Protein AF-A0A8J6ZX18-F1 (afdb_monomer)

Organism: NCBI:txid1828758

Solvent-accessible surface area (backbone atoms only — not comparable to full-atom values): 15713 Å² total; per-residue (Å²): 119,104,65,43,75,52,73,51,39,44,52,51,46,44,45,55,56,58,46,55,53,25,48,78,71,73,48,76,75,65,70,63,39,74,38,62,54,96,73,48,47,43,27,31,27,51,95,77,58,48,68,41,88,87,44,64,18,59,63,52,56,54,48,50,47,70,76,35,74,80,50,37,40,38,11,33,22,57,33,72,22,35,65,42,83,43,75,56,97,89,38,85,42,65,43,74,34,83,84,58,72,65,36,43,54,57,50,51,43,48,71,39,45,55,74,40,85,18,28,55,53,27,43,59,44,34,26,34,30,33,30,70,58,56,49,54,45,50,52,52,44,41,74,69,29,55,26,56,88,51,58,30,52,50,42,41,46,50,37,55,78,73,65,53,38,64,55,54,42,62,53,28,32,17,41,39,83,42,56,43,70,82,37,59,40,92,58,86,84,67,44,48,35,46,57,53,53,50,33,52,54,46,9,41,51,50,28,46,32,74,73,64,35,56,88,68,38,43,53,30,54,55,90,67,81,71,58,54,60,74,78,39,39,68,64,50,51,50,53,61,54,60,69,49,84,86,46,74,69,52,53,55,49,50,53,52,36,51,53,50,19,52,54,52,48,55,55,40,46,62,55,17,72,78,57,47,43,50,60,60,71,94,76,36,56,61,56,132

Secondary structure (DSSP, 8-state):
-TT-TTTHHHHHHHIIIIIIHHHHTTPPPPSEEEE--TT--EEEEETTTEE-TT--HHHHHHHHHHH-TT--EEEEEEEEEEEEEEEETTEEEEEEESSSPPPHHHHHHHHHTTTSTTB-PPPSTTEEEEHHHHHHHHHHHHHHSTT-S-HHHHHHHHHHHTT----EEEEEEEEEE---TT-B-SSSSP-BHHHHHHHHHHHHHHHHHHHH-HHHHTTTB--S--THHHHSHHHHHHHHHHTS---HHHHHHHHHHHHHHHHHHHHHHHHHTTSPPP-SSTTPPP--

Foldseek 3Di:
DVPLDPPLVVLVCCCVPVPVVVVVVVDDDDQKDWFADPAKDKFFDDPLARTDPPDDRVVVVVVVCVVCVLAFKEAEQEDEFAWDWDADPNDTDTHGDPVADDQLQNVVLSLPALPDFQRWFRASHGMMGGPCLQSVLSVVCCVQFRQQPPSRLSSRLCCVVVPGHYTYDSRMYIYDYADHQPDWDPDPPIDRRNLVVLLSVLLSVLQVCVVPNPVSRRRHHDLDPPCCCVVVVVSSVVSQCSNDDDDPVSVVVSVVSNVSNVVSSVVSNVVSNVRHADRDDPPHDRDD

Mean predicted aligned error: 7.16 Å

Radius of gyration: 19.46 Å; Cα contacts (8 Å, |Δi|>4): 446; chains: 1; bounding box: 45×44×58 Å

pLDDT: mean 83.93, std 13.14, range [38.91, 98.06]

Sequence (288 aa):
GQHSAGKIRVLGDIYASLLLKSIEHGWIPPTILMTFDAESQFLVAHNYSDIDLESNGLKFMVSQLQNHPQIDILGTRNKFAVYQKAMVNGIEVLLPDFSEQLPPIQWFIDIVHGRFSGFQCKWGGGTFGKTDVIVSLLVVISRNYPGVRTEDTQLTILAKYAGFIGDIFLDVISTNRTPSITDMTIEQPQKKAWIEQIYRWLASVQGLKLLYGEHNMKMFVNDGFPWFTLTNPTKFLKLLIASRKSSISSKIYQLKLIINAFYNYQTIKTCSKKKPDILQGSEAKAFW

Structure (mmCIF, N/CA/C/O backbone):
data_AF-A0A8J6ZX18-F1
#
_entry.id   AF-A0A8J6ZX18-F1
#
loop_
_atom_site.group_PDB
_atom_site.id
_atom_site.type_symbol
_atom_site.label_atom_id
_atom_site.label_alt_id
_atom_site.label_comp_id
_atom_site.label_asym_id
_atom_site.label_entity_id
_atom_site.label_seq_id
_atom_site.pdbx_PDB_ins_code
_atom_site.Cartn_x
_atom_site.Cartn_y
_atom_site.Cartn_z
_atom_site.occupancy
_atom_site.B_iso_or_equiv
_atom_site.auth_seq_id
_atom_site.auth_comp_id
_atom_site.auth_asym_id
_atom_site.auth_atom_id
_atom_site.pdbx_PDB_model_num
ATOM 1 N N . GLY A 1 1 ? 17.381 -5.383 18.415 1.00 39.62 1 GLY A N 1
ATOM 2 C CA . GLY A 1 1 ? 18.092 -4.311 19.140 1.00 39.62 1 GLY A CA 1
ATOM 3 C C . GLY A 1 1 ? 17.177 -3.706 20.186 1.00 39.62 1 GLY A C 1
ATOM 4 O O . GLY A 1 1 ? 15.969 -3.753 20.013 1.00 39.62 1 GLY A O 1
ATOM 5 N N . GLN A 1 2 ? 17.725 -3.123 21.250 1.00 38.91 2 GLN A N 1
ATOM 6 C CA . GLN A 1 2 ? 16.995 -2.495 22.370 1.00 38.91 2 GLN A CA 1
ATOM 7 C C . GLN A 1 2 ? 16.120 -1.273 21.959 1.00 38.91 2 GLN A C 1
ATOM 9 O O . GLN A 1 2 ? 15.502 -0.641 22.810 1.00 38.91 2 GLN A O 1
ATOM 14 N N . HIS A 1 3 ? 16.008 -0.982 20.651 1.00 42.44 3 HIS A N 1
ATOM 15 C CA . HIS A 1 3 ? 15.435 0.237 20.060 1.00 42.44 3 HIS A CA 1
ATOM 16 C C . HIS A 1 3 ? 14.324 0.007 19.000 1.00 42.44 3 HIS A C 1
ATOM 18 O O . HIS A 1 3 ? 14.003 0.915 18.241 1.00 42.44 3 HIS A O 1
ATOM 24 N N . SER A 1 4 ? 13.689 -1.169 18.934 1.00 45.25 4 SER A N 1
ATOM 25 C CA . SER A 1 4 ? 12.659 -1.524 17.920 1.00 45.25 4 SER A CA 1
ATOM 26 C C . SER A 1 4 ? 11.255 -0.889 18.123 1.00 45.25 4 SER A C 1
ATOM 28 O O . SER A 1 4 ? 10.229 -1.518 17.866 1.00 45.25 4 SER A O 1
ATOM 30 N N . ALA A 1 5 ? 11.165 0.301 18.712 1.00 48.66 5 ALA A N 1
ATOM 31 C CA . ALA A 1 5 ? 10.320 0.485 19.893 1.00 48.66 5 ALA A CA 1
ATOM 32 C C . ALA A 1 5 ? 8.904 1.098 19.762 1.00 48.66 5 ALA A C 1
ATOM 34 O O . ALA A 1 5 ? 8.443 1.626 20.767 1.00 48.66 5 ALA A O 1
ATOM 35 N N . GLY A 1 6 ? 8.134 1.003 18.666 1.00 46.16 6 GLY A N 1
ATOM 36 C CA . GLY A 1 6 ? 6.742 1.499 18.829 1.00 46.16 6 GLY A CA 1
ATOM 37 C C . GLY A 1 6 ? 5.722 1.561 17.717 1.00 46.16 6 GLY A C 1
ATOM 38 O O . GLY A 1 6 ? 4.589 1.809 18.078 1.00 46.16 6 GLY A O 1
ATOM 39 N N . LYS A 1 7 ? 5.982 1.233 16.449 1.00 51.22 7 LYS A N 1
ATOM 40 C CA . LYS A 1 7 ? 4.865 0.712 15.628 1.00 51.22 7 LYS A CA 1
ATOM 41 C C . LYS A 1 7 ? 4.677 -0.774 15.935 1.00 51.22 7 LYS A C 1
ATOM 43 O O . LYS A 1 7 ? 3.617 -1.223 16.343 1.00 51.22 7 LYS A O 1
ATOM 48 N N . ILE A 1 8 ? 5.783 -1.516 15.896 1.00 50.03 8 ILE A N 1
ATOM 49 C CA . ILE A 1 8 ? 5.832 -2.953 16.185 1.00 50.03 8 ILE A CA 1
ATOM 50 C C . ILE A 1 8 ? 5.779 -3.267 17.685 1.00 50.03 8 ILE A C 1
ATOM 52 O O . ILE A 1 8 ? 5.112 -4.222 18.068 1.00 50.03 8 ILE A O 1
ATOM 56 N N . ARG A 1 9 ? 6.437 -2.475 18.548 1.00 49.25 9 ARG A N 1
ATOM 57 C CA . ARG A 1 9 ? 6.285 -2.638 20.003 1.00 49.25 9 ARG A CA 1
ATOM 58 C C . ARG A 1 9 ? 4.849 -2.338 20.430 1.00 49.25 9 ARG A C 1
ATOM 60 O O . ARG A 1 9 ? 4.320 -3.112 21.197 1.00 49.25 9 ARG A O 1
ATOM 67 N N . VAL A 1 10 ? 4.178 -1.342 19.841 1.00 53.75 10 VAL A N 1
ATOM 68 C CA . VAL A 1 10 ? 2.736 -1.130 20.058 1.00 53.75 10 VAL A CA 1
ATOM 69 C C . VAL A 1 10 ? 1.916 -2.313 19.554 1.00 53.75 10 VAL A C 1
ATOM 71 O O . VAL A 1 10 ? 1.043 -2.753 20.275 1.00 53.75 10 VAL A O 1
ATOM 74 N N . LEU A 1 11 ? 2.206 -2.906 18.393 1.00 54.12 11 LEU A N 1
ATOM 75 C CA . LEU A 1 11 ? 1.491 -4.111 17.937 1.00 54.12 11 LEU A CA 1
ATOM 76 C C . LEU A 1 11 ? 1.740 -5.336 18.837 1.00 54.12 11 LEU A C 1
ATOM 78 O O . LEU A 1 11 ? 0.816 -6.098 19.113 1.00 54.12 11 LEU A O 1
ATOM 82 N N . GLY A 1 12 ? 2.971 -5.517 19.319 1.00 52.53 12 GLY A N 1
ATOM 83 C CA . GLY A 1 12 ? 3.340 -6.565 20.271 1.00 52.53 12 GLY A CA 1
ATOM 84 C C . GLY A 1 12 ? 2.749 -6.338 21.663 1.00 52.53 12 GLY A C 1
ATOM 85 O O . GLY A 1 12 ? 2.280 -7.289 22.280 1.00 52.53 12 GLY A O 1
ATOM 86 N N . ASP A 1 13 ? 2.708 -5.090 22.124 1.00 51.09 13 ASP A N 1
ATOM 87 C CA . ASP A 1 13 ? 2.124 -4.678 23.397 1.00 51.09 13 ASP A CA 1
ATOM 88 C C . ASP A 1 13 ? 0.597 -4.720 23.317 1.00 51.09 13 ASP A C 1
ATOM 90 O O . ASP A 1 13 ? -0.028 -5.195 24.251 1.00 51.09 13 ASP A O 1
ATOM 94 N N . ILE A 1 14 ? -0.026 -4.337 22.199 1.00 56.34 14 ILE A N 1
ATOM 95 C CA . ILE A 1 14 ? -1.452 -4.562 21.921 1.00 56.34 14 ILE A CA 1
ATOM 96 C C . ILE A 1 14 ? -1.726 -6.065 21.954 1.00 56.34 14 ILE A C 1
ATOM 98 O O . ILE A 1 14 ? -2.637 -6.503 22.638 1.00 56.34 14 ILE A O 1
ATOM 102 N N . TYR A 1 15 ? -0.914 -6.903 21.316 1.00 57.44 15 TYR A N 1
ATOM 103 C CA . TYR A 1 15 ? -1.158 -8.344 21.356 1.00 57.44 15 TYR A CA 1
ATOM 104 C C . TYR A 1 15 ? -0.998 -8.948 22.763 1.00 57.44 15 TYR A C 1
ATOM 106 O O . TYR A 1 15 ? -1.858 -9.687 23.244 1.00 57.44 15 TYR A O 1
ATOM 114 N N . ALA A 1 16 ? 0.083 -8.608 23.462 1.00 53.75 16 ALA A N 1
ATOM 115 C CA . ALA A 1 16 ? 0.353 -9.134 24.795 1.00 53.75 16 ALA A CA 1
ATOM 116 C C . ALA A 1 16 ? -0.588 -8.554 25.867 1.00 53.75 16 ALA A C 1
ATOM 118 O O . ALA A 1 16 ? -0.956 -9.260 26.803 1.00 53.75 16 ALA A O 1
ATOM 119 N N . SER A 1 17 ? -0.987 -7.285 25.753 1.00 51.59 17 SER A N 1
ATOM 120 C CA . SER A 1 17 ? -1.810 -6.597 26.758 1.00 51.59 17 SER A CA 1
ATOM 121 C C . SER A 1 17 ? -3.305 -6.580 26.448 1.00 51.59 17 SER A C 1
ATOM 123 O O . SER A 1 17 ? -4.081 -6.657 27.392 1.00 51.59 17 SER A O 1
ATOM 125 N N . LEU A 1 18 ? -3.719 -6.512 25.178 1.00 54.72 18 LEU A N 1
ATOM 126 C CA . LEU A 1 18 ? -5.133 -6.533 24.781 1.00 54.72 18 LEU A CA 1
ATOM 127 C C . LEU A 1 18 ? -5.625 -7.914 24.364 1.00 54.72 18 LEU A C 1
ATOM 129 O O . LEU A 1 18 ? -6.819 -8.126 24.387 1.00 54.72 18 LEU A O 1
ATOM 133 N N . LEU A 1 19 ? -4.781 -8.860 23.952 1.00 58.31 19 LEU A N 1
ATOM 134 C CA . LEU A 1 19 ? -5.270 -10.192 23.570 1.00 58.31 19 LEU A CA 1
ATOM 135 C C . LEU A 1 19 ? -5.049 -11.199 24.697 1.00 58.31 19 LEU A C 1
ATOM 137 O O . LEU A 1 19 ? -6.013 -11.782 25.182 1.00 58.31 19 LEU A O 1
ATOM 141 N N . LEU A 1 20 ? -3.818 -11.347 25.191 1.00 57.81 20 LEU A N 1
ATOM 142 C CA . LEU A 1 20 ? -3.527 -12.349 26.228 1.00 57.81 20 LEU A CA 1
ATOM 143 C C . LEU A 1 20 ? -4.130 -11.989 27.594 1.00 57.81 20 LEU A C 1
ATOM 145 O O . LEU A 1 20 ? -4.898 -12.777 28.141 1.00 57.81 20 LEU A O 1
ATOM 149 N N . LYS A 1 21 ? -3.869 -10.781 28.117 1.00 56.09 21 LYS A N 1
ATOM 150 C CA . LYS A 1 21 ? -4.453 -10.359 29.408 1.00 56.09 21 LYS A CA 1
ATOM 151 C C . LYS A 1 21 ? -5.965 -10.206 29.347 1.00 56.09 21 LYS A C 1
ATOM 153 O O . LYS A 1 21 ? -6.641 -10.363 30.354 1.00 56.09 21 LYS A O 1
ATOM 158 N N . SER A 1 22 ? -6.515 -9.865 28.192 1.00 57.53 22 SER A N 1
ATOM 159 C CA . SER A 1 22 ? -7.946 -9.618 28.080 1.00 57.53 22 SER A CA 1
ATOM 160 C C . SER A 1 22 ? -8.723 -10.932 27.961 1.00 57.53 22 SER A C 1
ATOM 162 O O . SER A 1 22 ? -9.780 -11.032 28.574 1.00 57.53 22 SER A O 1
ATOM 164 N N . ILE A 1 23 ? -8.168 -11.978 27.330 1.00 61.28 23 ILE A N 1
ATOM 165 C CA . ILE A 1 23 ? -8.722 -13.346 27.389 1.00 61.28 23 ILE A CA 1
ATOM 166 C C . ILE A 1 23 ? -8.761 -13.866 28.836 1.00 61.28 23 ILE A C 1
ATOM 168 O O . ILE A 1 23 ? -9.772 -14.432 29.247 1.00 61.28 23 ILE A O 1
ATOM 172 N N . GLU A 1 24 ? -7.720 -13.607 29.638 1.00 64.31 24 GLU A N 1
ATOM 173 C CA . GLU A 1 24 ? -7.695 -13.955 31.073 1.00 64.31 24 GLU A CA 1
ATOM 174 C C . GLU A 1 24 ? -8.818 -13.275 31.884 1.00 64.31 24 GLU A C 1
ATOM 176 O O . GLU A 1 24 ? -9.209 -13.780 32.933 1.00 64.31 24 GLU A O 1
ATOM 181 N N . HIS A 1 25 ? -9.377 -12.168 31.381 1.00 70.00 25 HIS A N 1
ATOM 182 C CA . HIS A 1 25 ? -10.477 -11.418 31.999 1.00 70.00 25 HIS A CA 1
ATOM 183 C C . HIS A 1 25 ? -11.801 -11.522 31.210 1.00 70.00 25 HIS A C 1
ATOM 185 O O . HIS A 1 25 ? -12.711 -10.721 31.426 1.00 70.00 25 HIS A O 1
ATOM 191 N N . GLY A 1 26 ? -11.933 -12.492 30.294 1.00 63.97 26 GLY A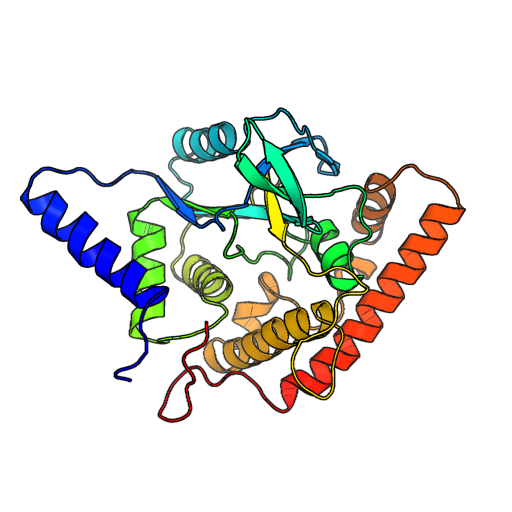 N 1
ATOM 192 C CA . GLY A 1 26 ? -13.175 -12.753 29.550 1.00 63.97 26 GLY A CA 1
ATOM 193 C C . GLY A 1 26 ? -13.467 -11.802 28.381 1.00 63.97 26 GLY A C 1
ATOM 194 O O . GLY A 1 26 ? -14.573 -11.811 27.843 1.00 63.97 26 GLY A O 1
ATOM 195 N N . TRP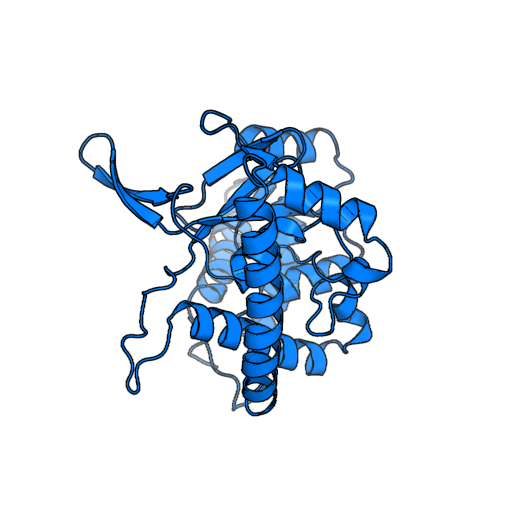 A 1 27 ? -12.502 -10.983 27.964 1.00 67.19 27 TRP A N 1
ATOM 196 C CA . TRP A 1 27 ? -12.615 -10.159 26.763 1.00 67.19 27 TRP A CA 1
ATOM 197 C C . TRP A 1 27 ? -12.463 -11.012 25.505 1.00 67.19 27 TRP A C 1
ATOM 199 O O . TRP A 1 27 ? -11.520 -11.793 25.361 1.00 67.19 27 TRP A O 1
ATOM 209 N N . ILE A 1 28 ? -13.382 -10.812 24.569 1.00 70.12 28 ILE A N 1
ATOM 210 C CA . ILE A 1 28 ? -13.382 -11.479 23.272 1.00 70.12 28 ILE A CA 1
ATOM 211 C C . ILE A 1 28 ? -12.756 -10.506 22.266 1.00 70.12 28 ILE A C 1
ATOM 213 O O . ILE A 1 28 ? -13.299 -9.411 22.088 1.00 70.12 28 ILE A O 1
ATOM 217 N N . PRO A 1 29 ? -11.635 -10.862 21.609 1.00 73.06 29 PRO A N 1
ATOM 218 C CA . PRO A 1 29 ? -11.047 -10.000 20.595 1.00 73.06 29 PRO A CA 1
ATOM 219 C C . PRO A 1 29 ? -12.038 -9.754 19.454 1.00 73.06 29 PRO A C 1
ATOM 221 O O . PRO A 1 29 ? -12.835 -10.641 19.129 1.00 73.06 29 PRO A O 1
ATOM 224 N N . PRO A 1 30 ? -11.995 -8.572 18.811 1.00 83.12 30 PRO A N 1
ATOM 225 C CA . PRO A 1 30 ? -12.839 -8.319 17.654 1.00 83.12 30 PRO A CA 1
ATOM 226 C C . PRO A 1 30 ? -12.556 -9.377 16.585 1.00 83.12 30 PRO A C 1
ATOM 228 O O . PRO A 1 30 ? -11.409 -9.763 16.380 1.00 83.12 30 PRO A O 1
ATOM 231 N N . THR A 1 31 ? -13.585 -9.848 15.882 1.00 87.81 31 THR A N 1
ATOM 232 C CA . THR A 1 31 ? -13.420 -10.854 14.817 1.00 87.81 31 THR A CA 1
ATOM 233 C C . THR A 1 31 ? -12.653 -10.302 13.612 1.00 87.81 31 THR A C 1
ATOM 235 O O . THR A 1 31 ? -11.985 -11.053 12.904 1.00 87.81 31 THR A O 1
ATOM 238 N N . ILE A 1 32 ? -12.739 -8.988 13.389 1.00 90.81 32 ILE A N 1
ATOM 239 C CA . ILE A 1 32 ? -12.128 -8.288 12.260 1.00 90.81 32 ILE A CA 1
ATOM 240 C C . ILE A 1 32 ? -11.159 -7.231 12.791 1.00 90.81 32 ILE A C 1
ATOM 242 O O . ILE A 1 32 ? -11.525 -6.429 13.652 1.00 90.81 32 ILE A O 1
ATOM 246 N N . LEU A 1 33 ? -9.956 -7.200 12.224 1.00 90.12 33 LEU A N 1
ATOM 247 C CA . LEU A 1 33 ? -8.945 -6.174 12.458 1.00 90.12 33 LEU A CA 1
ATOM 248 C C . LEU A 1 33 ? -8.699 -5.390 11.167 1.00 90.12 33 LEU A C 1
ATOM 250 O O . LEU A 1 33 ? -8.756 -5.948 10.072 1.00 90.12 33 LEU A O 1
ATOM 254 N N . MET A 1 34 ? -8.405 -4.097 11.303 1.00 90.50 34 MET A N 1
ATOM 255 C CA . MET A 1 34 ? -8.080 -3.199 10.197 1.00 90.50 34 MET A CA 1
ATOM 256 C C . MET A 1 34 ? -6.855 -2.353 10.541 1.00 90.50 34 MET A C 1
ATOM 258 O O . MET A 1 34 ? -6.720 -1.892 11.673 1.00 90.50 34 MET A O 1
ATOM 262 N N . THR A 1 35 ? -5.988 -2.124 9.558 1.00 87.94 35 THR A N 1
ATOM 263 C CA . THR A 1 35 ? -4.854 -1.200 9.642 1.00 87.94 35 THR A CA 1
ATOM 264 C C . THR A 1 35 ? -5.146 0.043 8.811 1.00 87.94 35 THR A C 1
ATOM 266 O O . THR A 1 35 ? -5.563 -0.057 7.655 1.00 87.94 35 THR A O 1
ATOM 269 N N . PHE A 1 36 ? -4.964 1.221 9.402 1.00 87.25 36 PHE A N 1
ATOM 270 C CA . PHE A 1 36 ? -5.205 2.497 8.737 1.00 87.25 36 PHE A CA 1
ATOM 271 C C . PHE A 1 36 ? -4.453 3.636 9.418 1.00 87.25 36 PHE A C 1
ATOM 273 O O . PHE A 1 36 ? -4.169 3.565 10.615 1.00 87.25 36 PHE A O 1
ATOM 280 N N . ASP A 1 37 ? -4.142 4.676 8.648 1.00 83.31 37 ASP A N 1
ATOM 281 C CA . ASP A 1 37 ? -3.645 5.942 9.188 1.00 83.31 37 ASP A CA 1
ATOM 282 C C . ASP A 1 37 ? -4.825 6.754 9.732 1.00 83.31 37 ASP A C 1
ATOM 284 O O . ASP A 1 37 ? -5.939 6.630 9.219 1.00 83.31 37 ASP A O 1
ATOM 288 N N . ALA A 1 38 ? -4.607 7.589 10.749 1.00 81.00 38 ALA A N 1
ATOM 289 C CA . ALA A 1 38 ? -5.678 8.282 11.477 1.00 81.00 38 ALA A CA 1
ATOM 290 C C . ALA A 1 38 ? -6.590 9.136 10.573 1.00 81.00 38 ALA A C 1
ATOM 292 O O . ALA A 1 38 ? -7.773 9.309 10.856 1.00 81.00 38 ALA A O 1
ATOM 293 N N . GLU A 1 39 ? -6.040 9.644 9.476 1.00 85.94 39 GLU A N 1
ATOM 294 C CA . GLU A 1 39 ? -6.696 10.475 8.472 1.00 85.94 39 GLU A CA 1
ATOM 295 C C . GLU A 1 39 ? -7.265 9.684 7.274 1.00 85.94 39 GLU A C 1
ATOM 297 O O . GLU A 1 39 ? -7.674 10.276 6.267 1.00 85.94 39 GLU A O 1
ATOM 302 N N . SER A 1 40 ? -7.259 8.350 7.334 1.00 89.44 40 SER A N 1
ATOM 303 C CA . SER A 1 40 ? -7.783 7.499 6.261 1.00 89.44 40 SER A CA 1
ATOM 304 C C . SER A 1 40 ? -9.305 7.592 6.198 1.00 89.44 40 SER A C 1
ATOM 306 O O . SER A 1 40 ? -10.004 7.368 7.186 1.00 89.44 40 SER A O 1
ATOM 308 N N . GLN A 1 41 ? -9.828 7.859 5.008 1.00 92.81 41 GLN A N 1
ATOM 309 C CA . GLN A 1 41 ? -11.240 7.732 4.681 1.00 92.81 41 GLN A CA 1
ATOM 310 C C . GLN A 1 41 ? -11.464 6.465 3.863 1.00 92.81 41 GLN A C 1
ATOM 312 O O . GLN A 1 41 ? -10.643 6.101 3.017 1.00 92.81 41 GLN A O 1
ATOM 317 N N . PHE A 1 42 ? -12.609 5.826 4.092 1.00 95.00 42 PHE A N 1
ATOM 318 C CA . PHE A 1 42 ? -13.026 4.624 3.381 1.00 95.00 42 PHE A CA 1
ATOM 319 C C . PHE A 1 42 ? -14.284 4.909 2.587 1.00 95.00 42 PHE A C 1
ATOM 321 O O . PHE A 1 42 ? -15.362 5.053 3.164 1.00 95.00 42 PHE A O 1
ATOM 328 N N . LEU A 1 43 ? -14.140 4.971 1.268 1.00 94.94 43 LEU A N 1
ATOM 329 C CA . LEU A 1 43 ? -15.199 5.416 0.368 1.00 94.94 43 LEU A CA 1
ATOM 330 C C . LEU A 1 43 ? -15.478 4.343 -0.680 1.00 94.94 43 LEU A C 1
ATOM 332 O O . LEU A 1 43 ? -14.564 3.682 -1.173 1.00 94.94 43 LEU A O 1
ATOM 336 N N . VAL A 1 44 ? -16.744 4.168 -1.025 1.00 94.38 44 VAL A N 1
ATOM 337 C CA . VAL A 1 44 ? -17.194 3.290 -2.100 1.00 94.38 44 VAL A CA 1
ATOM 338 C C . VAL A 1 44 ? -16.843 3.926 -3.443 1.00 94.38 44 VAL A C 1
ATOM 340 O O . VAL A 1 44 ? -17.042 5.122 -3.667 1.00 94.38 44 VAL A O 1
ATOM 343 N N . ALA A 1 45 ? -16.296 3.114 -4.344 1.00 88.62 45 ALA A N 1
ATOM 344 C CA . ALA A 1 45 ? -15.971 3.508 -5.704 1.00 88.62 45 ALA A CA 1
ATOM 345 C C . ALA A 1 45 ? -16.855 2.753 -6.702 1.00 88.62 45 ALA A C 1
ATOM 347 O O . ALA A 1 45 ? -16.722 1.542 -6.879 1.00 88.62 45 ALA A O 1
ATOM 348 N N . HIS A 1 46 ? -17.705 3.477 -7.422 1.00 80.56 46 HIS A N 1
ATOM 349 C CA . HIS A 1 46 ? -18.492 2.930 -8.519 1.00 80.56 46 HIS A CA 1
ATOM 350 C C . HIS A 1 46 ? -17.653 2.870 -9.798 1.00 80.56 46 HIS A C 1
ATOM 352 O O . HIS A 1 46 ? -16.876 3.779 -10.104 1.00 80.56 46 HIS A O 1
ATOM 358 N N . ASN A 1 47 ? -17.777 1.769 -10.547 1.00 72.75 47 ASN A N 1
ATOM 359 C CA . ASN A 1 47 ? -17.073 1.548 -11.818 1.00 72.75 47 ASN A CA 1
ATOM 360 C C . ASN A 1 47 ? -15.550 1.772 -11.751 1.00 72.75 47 ASN A C 1
ATOM 362 O O . ASN A 1 47 ? -14.902 2.053 -12.759 1.00 72.75 47 ASN A O 1
ATOM 366 N N . TYR A 1 48 ? -14.964 1.634 -10.559 1.00 69.69 48 TYR A N 1
ATOM 367 C CA . TYR A 1 48 ? -13.544 1.842 -10.278 1.00 69.69 48 TYR A CA 1
ATOM 368 C C . TYR A 1 48 ? -13.011 3.275 -10.470 1.00 69.69 48 TYR A C 1
ATOM 370 O O . TYR A 1 48 ? -11.793 3.458 -10.343 1.00 69.69 48 TYR A O 1
ATOM 378 N N . SER A 1 49 ? -13.860 4.269 -10.746 1.00 70.25 49 SER A N 1
ATOM 379 C CA . SER A 1 49 ? -13.459 5.666 -10.990 1.00 70.25 49 SER A CA 1
ATOM 380 C C . SER A 1 49 ? -14.222 6.680 -10.145 1.00 70.25 49 SER A C 1
ATOM 382 O O . SER A 1 49 ? -13.602 7.629 -9.663 1.00 70.25 49 SER A O 1
ATOM 384 N N . ASP A 1 50 ? -15.517 6.463 -9.927 1.00 80.94 50 ASP A N 1
ATOM 385 C CA . ASP A 1 50 ? -16.405 7.460 -9.335 1.00 80.94 50 ASP A CA 1
ATOM 386 C C . ASP A 1 50 ? -16.498 7.213 -7.832 1.00 80.94 50 ASP A C 1
ATOM 388 O O . ASP A 1 50 ? -16.990 6.176 -7.394 1.00 80.94 50 ASP A O 1
ATOM 392 N N . ILE A 1 51 ? -15.954 8.138 -7.043 1.00 87.06 51 ILE A N 1
ATOM 393 C CA . ILE A 1 51 ? -15.890 8.023 -5.584 1.00 87.06 51 ILE A CA 1
ATOM 394 C C . ILE A 1 51 ? -17.129 8.697 -4.999 1.00 87.06 51 ILE A C 1
ATOM 396 O O . ILE A 1 51 ? -17.329 9.894 -5.211 1.00 87.06 51 ILE A O 1
ATOM 400 N N . ASP A 1 52 ? -17.925 7.944 -4.247 1.00 90.56 52 ASP A N 1
ATOM 401 C CA . ASP A 1 52 ? -19.021 8.504 -3.460 1.00 90.56 52 ASP A CA 1
ATOM 402 C C . ASP A 1 52 ? -18.467 9.040 -2.132 1.00 90.56 52 ASP A C 1
ATOM 404 O O . ASP A 1 52 ? -18.091 8.272 -1.243 1.00 90.56 52 ASP A O 1
ATOM 408 N N . LEU A 1 53 ? -18.380 10.367 -2.015 1.00 89.44 53 LEU A N 1
ATOM 409 C CA . LEU A 1 53 ? -17.810 11.050 -0.849 1.00 89.44 53 LEU A CA 1
ATOM 410 C C . LEU A 1 53 ? -18.670 10.910 0.416 1.00 89.44 53 LEU A C 1
ATOM 412 O O . LEU A 1 53 ? -18.139 11.056 1.512 1.00 89.44 53 LEU A O 1
ATOM 416 N N . GLU A 1 54 ? -19.954 10.580 0.271 1.00 89.69 54 GLU A N 1
ATOM 417 C CA . GLU A 1 54 ? -20.892 10.405 1.390 1.00 89.69 54 GLU A CA 1
ATOM 418 C C . GLU A 1 54 ? -21.068 8.926 1.773 1.00 89.69 54 GLU A C 1
ATOM 420 O O . GLU A 1 54 ? -21.824 8.574 2.684 1.00 89.69 54 GLU A O 1
ATOM 425 N N . SER A 1 55 ? -20.377 8.027 1.071 1.00 93.50 55 SER A N 1
ATOM 426 C CA . SER A 1 55 ? -20.501 6.592 1.293 1.00 93.50 55 SER A CA 1
ATOM 427 C C . SER A 1 55 ? -19.803 6.115 2.566 1.00 93.50 55 SER A C 1
ATOM 429 O O . SER A 1 55 ? -18.801 6.658 3.028 1.00 93.50 55 SER A O 1
ATOM 431 N N . ASN A 1 56 ? -20.303 5.002 3.107 1.00 92.44 56 ASN A N 1
ATOM 432 C CA . ASN A 1 56 ? -19.693 4.314 4.239 1.00 92.44 56 ASN A CA 1
ATOM 433 C C . ASN A 1 56 ? -18.940 3.060 3.767 1.00 92.44 56 ASN A C 1
ATOM 435 O O . ASN A 1 56 ? -19.455 1.938 3.841 1.00 92.44 56 ASN A O 1
ATOM 439 N N . GLY A 1 57 ? -17.710 3.249 3.283 1.00 94.50 57 GLY A N 1
ATOM 440 C CA . GLY A 1 57 ? -16.857 2.149 2.827 1.00 94.50 57 GLY A CA 1
ATOM 441 C C . GLY A 1 57 ? -16.509 1.156 3.939 1.00 94.50 57 GLY A C 1
ATOM 442 O O . GLY A 1 57 ? -16.458 -0.045 3.683 1.00 94.50 57 GLY A O 1
ATOM 443 N N . LEU A 1 58 ? -16.369 1.621 5.188 1.00 92.69 58 LEU A N 1
ATOM 444 C CA . LEU A 1 58 ? -16.104 0.764 6.353 1.00 92.69 58 LEU A CA 1
ATOM 445 C C . LEU A 1 58 ? -17.190 -0.298 6.547 1.00 92.69 5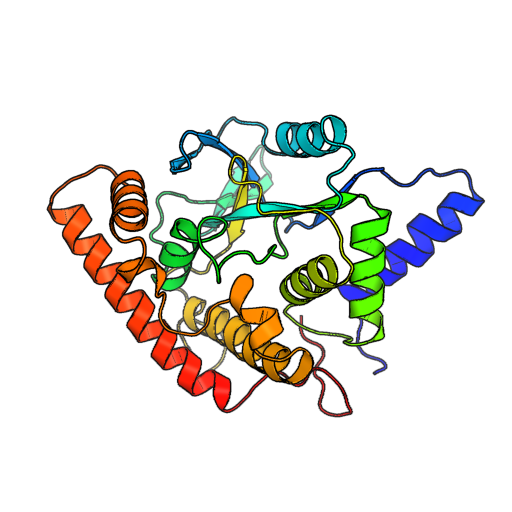8 LEU A C 1
ATOM 447 O O . LEU A 1 58 ? -16.885 -1.482 6.703 1.00 92.69 58 LEU A O 1
ATOM 451 N N . LYS A 1 59 ? -18.465 0.106 6.497 1.00 93.94 59 LYS A N 1
ATOM 452 C CA . LYS A 1 59 ? -19.595 -0.826 6.603 1.00 93.94 59 LYS A CA 1
ATOM 453 C C . LYS A 1 59 ? -19.534 -1.880 5.501 1.00 93.94 59 LYS A C 1
ATOM 455 O O . LYS A 1 59 ? -19.781 -3.057 5.765 1.00 93.94 59 LYS A O 1
ATOM 460 N N . PHE A 1 60 ? -19.178 -1.471 4.284 1.00 94.00 60 PHE A N 1
ATOM 461 C CA . PHE A 1 60 ? -19.088 -2.397 3.167 1.00 94.00 60 PHE A CA 1
ATOM 462 C C . PHE A 1 60 ? -17.936 -3.392 3.350 1.00 94.00 60 PHE A C 1
ATOM 464 O O . PHE A 1 60 ? -18.158 -4.593 3.218 1.00 94.00 60 PHE A O 1
ATOM 471 N N . MET A 1 61 ? -16.757 -2.933 3.777 1.00 94.31 61 MET A N 1
ATOM 472 C CA . MET A 1 61 ? -15.619 -3.798 4.119 1.00 94.31 61 MET A CA 1
ATOM 473 C C . MET A 1 61 ? -15.986 -4.852 5.173 1.00 94.31 61 MET A C 1
ATOM 475 O O . MET A 1 61 ? -15.718 -6.036 4.977 1.00 94.31 61 MET A O 1
ATOM 479 N N . VAL A 1 62 ? -16.643 -4.449 6.266 1.00 92.94 62 VAL A N 1
ATOM 480 C CA . VAL A 1 62 ? -17.082 -5.383 7.319 1.00 92.94 62 VAL A CA 1
ATOM 481 C C . VAL A 1 62 ? -18.060 -6.416 6.759 1.00 92.94 62 VAL A C 1
ATOM 483 O O . VAL A 1 62 ? -17.893 -7.612 6.998 1.00 92.94 62 VAL A O 1
ATOM 486 N N . SER A 1 63 ? -19.036 -5.974 5.960 1.00 94.06 63 SER A N 1
ATOM 487 C CA . SER A 1 63 ? -20.021 -6.877 5.358 1.00 94.06 63 SER A CA 1
ATOM 488 C C . SER A 1 63 ? -19.390 -7.903 4.412 1.00 94.06 63 SER A C 1
ATOM 490 O O . SER A 1 63 ? -19.849 -9.041 4.369 1.00 94.06 63 SER A O 1
ATOM 492 N N . GLN A 1 64 ? -18.311 -7.546 3.704 1.00 95.12 64 GLN A N 1
ATOM 493 C CA . GLN A 1 64 ? -17.608 -8.484 2.828 1.00 95.12 64 GLN A CA 1
ATOM 494 C C . GLN A 1 64 ? -17.031 -9.663 3.607 1.00 95.12 64 GLN A C 1
ATOM 496 O O . GLN A 1 64 ? -17.235 -10.806 3.214 1.00 95.12 64 GLN A O 1
ATOM 501 N N . LEU A 1 65 ? -16.357 -9.409 4.732 1.00 94.12 65 LEU A N 1
ATOM 502 C CA . LEU A 1 65 ? -15.789 -10.489 5.547 1.00 94.12 65 LEU A CA 1
ATOM 503 C C . LEU A 1 65 ? -16.870 -11.329 6.237 1.00 94.12 65 LEU A C 1
ATOM 505 O O . LEU A 1 65 ? -16.712 -12.539 6.367 1.00 94.12 65 LEU A O 1
ATOM 509 N N . GLN A 1 66 ? -17.978 -10.709 6.653 1.00 93.44 66 GLN A N 1
ATOM 510 C CA . GLN A 1 66 ? -19.098 -11.422 7.278 1.00 93.44 66 GLN A CA 1
ATOM 511 C C . GLN A 1 66 ? -19.830 -12.341 6.291 1.00 93.44 66 GLN A C 1
ATOM 513 O O . GLN A 1 66 ? -20.175 -13.467 6.640 1.00 93.44 66 GLN A O 1
ATOM 518 N N . ASN A 1 67 ? -20.042 -11.878 5.058 1.00 96.38 67 ASN A N 1
ATOM 519 C CA . ASN A 1 67 ? -20.760 -12.633 4.029 1.00 96.38 67 ASN A CA 1
ATOM 520 C C . ASN A 1 67 ? -19.878 -13.672 3.318 1.00 96.38 67 ASN A C 1
ATOM 522 O O . ASN A 1 67 ? -20.395 -14.578 2.662 1.00 96.38 67 ASN A O 1
ATOM 526 N N . HIS A 1 68 ? -18.554 -13.558 3.443 1.00 96.69 68 HIS A N 1
ATOM 527 C CA . HIS A 1 68 ? -17.583 -14.443 2.807 1.00 96.69 68 HIS A CA 1
ATOM 528 C C . HIS A 1 68 ? -16.576 -14.985 3.836 1.00 96.69 68 HIS A C 1
ATOM 530 O O . HIS A 1 68 ? -15.409 -14.587 3.826 1.00 96.69 68 HIS A O 1
ATOM 536 N N . PRO A 1 69 ? -16.993 -15.925 4.712 1.00 94.62 69 PRO A N 1
ATOM 537 C CA . PRO A 1 69 ? -16.167 -16.430 5.817 1.00 94.62 69 PRO A CA 1
ATOM 538 C C . PRO A 1 69 ? -14.888 -17.159 5.366 1.00 94.62 69 PRO A C 1
ATOM 540 O O . PRO A 1 69 ? -13.958 -17.344 6.157 1.00 94.62 69 PRO A O 1
ATOM 543 N N . GLN A 1 70 ? -14.821 -17.569 4.098 1.00 97.12 70 GLN A N 1
ATOM 544 C CA . GLN A 1 70 ? -13.628 -18.138 3.476 1.00 97.12 70 GLN A CA 1
ATOM 545 C C . GLN A 1 70 ? -12.516 -17.111 3.230 1.00 97.12 70 GLN A C 1
ATOM 547 O O . GLN A 1 70 ? -11.389 -17.510 2.974 1.00 97.12 70 GLN A O 1
ATOM 552 N N . ILE A 1 71 ? -12.815 -15.809 3.254 1.00 97.94 71 ILE A N 1
ATOM 553 C CA . ILE A 1 71 ? -11.811 -14.758 3.083 1.00 97.94 71 ILE A CA 1
ATOM 554 C C . ILE A 1 71 ? -11.102 -14.530 4.416 1.00 97.94 71 ILE A C 1
ATOM 556 O O . ILE A 1 71 ? -11.735 -14.289 5.442 1.00 97.94 71 ILE A O 1
ATOM 560 N N . ASP A 1 72 ? -9.777 -14.565 4.391 1.00 98.06 72 ASP A N 1
ATOM 561 C CA . ASP A 1 72 ? -8.938 -14.359 5.567 1.00 98.06 72 ASP A CA 1
ATOM 562 C C . ASP A 1 72 ? -8.472 -12.909 5.678 1.00 98.06 72 ASP A C 1
ATOM 564 O O . ASP A 1 72 ? -8.476 -12.332 6.767 1.00 98.06 72 ASP A O 1
ATOM 568 N N . ILE A 1 73 ? -8.068 -12.309 4.553 1.00 97.81 73 ILE A N 1
ATOM 569 C CA . ILE A 1 73 ? -7.458 -10.979 4.538 1.00 97.81 73 ILE A CA 1
ATOM 570 C C . ILE A 1 73 ? -7.646 -10.246 3.208 1.00 97.81 73 ILE A C 1
ATOM 572 O O . ILE A 1 73 ? -7.364 -10.762 2.134 1.00 97.81 73 ILE A O 1
ATOM 576 N N . LEU A 1 74 ? -8.037 -8.983 3.264 1.00 97.62 74 LEU A N 1
ATOM 577 C CA . LEU A 1 74 ? -8.234 -8.097 2.125 1.00 97.62 74 LEU A CA 1
ATOM 578 C C . LEU A 1 74 ? -7.374 -6.839 2.268 1.00 97.62 74 LEU A C 1
ATOM 580 O O . LEU A 1 74 ? -6.981 -6.447 3.365 1.00 97.62 74 LEU A O 1
ATOM 584 N N . GLY A 1 75 ? -7.066 -6.203 1.143 1.00 96.81 75 GLY A N 1
ATOM 585 C CA . GLY A 1 75 ? -6.579 -4.822 1.113 1.00 96.81 75 GLY A CA 1
ATOM 586 C C . GLY A 1 75 ? -7.539 -3.975 0.298 1.00 96.81 75 GLY A C 1
ATOM 587 O O . GLY A 1 75 ? -8.013 -4.438 -0.729 1.00 96.81 75 GLY A O 1
ATOM 588 N N . THR A 1 76 ? -7.866 -2.760 0.709 1.00 95.88 76 THR A N 1
ATOM 589 C CA . THR A 1 76 ? -8.653 -1.860 -0.144 1.00 95.88 76 THR A CA 1
ATOM 590 C C . THR A 1 76 ? -7.798 -1.303 -1.269 1.00 95.88 76 THR A C 1
ATOM 592 O O . THR A 1 76 ? -6.560 -1.322 -1.245 1.00 95.88 76 THR A O 1
ATOM 595 N N . ARG A 1 77 ? -8.457 -0.757 -2.287 1.00 93.56 77 ARG A N 1
ATOM 596 C CA . ARG A 1 77 ? -7.748 0.006 -3.302 1.00 93.56 77 ARG A CA 1
ATOM 597 C C . ARG A 1 77 ? -7.227 1.312 -2.699 1.00 93.56 77 ARG A C 1
ATOM 599 O O . ARG A 1 77 ? -7.985 2.210 -2.365 1.00 93.56 77 ARG A O 1
ATOM 606 N N . ASN A 1 78 ? -5.914 1.465 -2.641 1.00 92.00 78 ASN A N 1
ATOM 607 C CA . ASN A 1 78 ? -5.307 2.739 -2.277 1.00 92.00 78 ASN A CA 1
ATOM 608 C C . ASN A 1 78 ? -5.718 3.873 -3.239 1.00 92.00 78 ASN A C 1
ATOM 610 O O . ASN A 1 78 ? -5.732 3.681 -4.463 1.00 92.00 78 ASN A O 1
ATOM 614 N N . LYS A 1 79 ? -6.026 5.045 -2.680 1.00 93.44 79 LYS A N 1
ATOM 615 C CA . LYS A 1 79 ? -6.281 6.290 -3.406 1.00 93.44 79 LYS A CA 1
ATOM 616 C C . LYS A 1 79 ? -5.440 7.405 -2.797 1.00 93.44 79 LYS A C 1
ATOM 618 O O . LYS A 1 79 ? -5.707 7.843 -1.680 1.00 93.44 79 LYS A O 1
ATOM 623 N N . PHE A 1 80 ? -4.443 7.887 -3.526 1.00 94.06 80 PHE A N 1
ATOM 624 C CA . PHE A 1 80 ? -3.639 9.004 -3.055 1.00 94.06 80 PHE A CA 1
ATOM 625 C C . PHE A 1 80 ? -4.415 10.323 -3.113 1.00 94.06 80 PHE A C 1
ATOM 627 O O . PHE A 1 80 ? -5.159 10.588 -4.062 1.00 94.06 80 PHE A O 1
ATOM 634 N N . ALA A 1 81 ? -4.204 11.157 -2.099 1.00 94.50 81 ALA A N 1
ATOM 635 C CA . ALA A 1 81 ? -4.677 12.534 -2.037 1.00 94.50 81 ALA A CA 1
ATOM 636 C C . ALA A 1 81 ? -3.620 13.415 -1.361 1.00 94.50 81 ALA A C 1
ATOM 638 O O . ALA A 1 81 ? -2.915 12.971 -0.447 1.00 94.50 81 ALA A O 1
ATOM 639 N N . VAL A 1 82 ? -3.507 14.664 -1.807 1.00 95.12 82 VAL A N 1
ATOM 640 C CA . VAL A 1 82 ? -2.854 15.699 -0.998 1.00 95.12 82 VAL A CA 1
ATOM 641 C C . VAL A 1 82 ? -3.848 16.077 0.092 1.00 95.12 82 VAL A C 1
ATOM 643 O O . VAL A 1 82 ? -5.041 16.147 -0.171 1.00 95.12 82 VAL A O 1
ATOM 646 N N . TYR A 1 83 ? -3.385 16.252 1.324 1.00 93.81 83 TYR A N 1
ATOM 647 C CA . TYR A 1 83 ? -4.269 16.592 2.437 1.00 93.81 83 TYR A CA 1
ATOM 648 C C . TYR A 1 83 ? -4.164 18.075 2.753 1.00 93.81 83 TYR A C 1
ATOM 650 O O . TYR A 1 83 ? -3.061 18.617 2.844 1.00 93.81 83 TYR A O 1
ATOM 658 N N . GLN A 1 84 ? -5.314 18.694 2.981 1.00 93.12 84 GLN A N 1
ATOM 659 C CA . GLN A 1 84 ? -5.434 20.080 3.402 1.00 93.12 84 GLN A CA 1
ATOM 660 C C . GLN A 1 84 ? -5.990 20.162 4.820 1.00 93.12 84 GLN A C 1
ATOM 662 O O . GLN A 1 84 ? -6.718 19.278 5.279 1.00 93.12 84 GLN A O 1
ATOM 667 N N . LYS A 1 85 ? -5.638 21.237 5.522 1.00 93.69 85 LYS A N 1
ATOM 668 C CA . LYS A 1 85 ? -6.241 21.554 6.815 1.00 93.69 85 LYS A CA 1
ATOM 669 C C . LYS A 1 85 ? -7.665 22.049 6.598 1.00 93.69 85 LYS A C 1
ATOM 671 O O . LYS A 1 85 ? -7.900 22.899 5.744 1.00 93.69 85 LYS A O 1
ATOM 676 N N . ALA A 1 86 ? -8.590 21.546 7.398 1.00 91.06 86 ALA A N 1
ATOM 677 C CA . ALA A 1 86 ? -9.981 21.960 7.409 1.00 91.06 86 ALA A CA 1
ATOM 678 C C . ALA A 1 86 ? -10.484 22.062 8.851 1.00 91.06 86 ALA A C 1
ATOM 680 O O . ALA A 1 86 ? -9.953 21.418 9.752 1.00 91.06 86 ALA A O 1
ATOM 681 N N . MET A 1 87 ? -11.528 22.861 9.062 1.00 93.00 87 MET A N 1
ATOM 682 C CA . MET A 1 87 ? -12.219 22.952 10.346 1.00 93.00 87 MET A CA 1
ATOM 683 C C . MET A 1 87 ? -13.523 22.164 10.270 1.00 93.00 87 MET A C 1
ATOM 685 O O . MET A 1 87 ? -14.389 22.487 9.458 1.00 93.00 87 MET A O 1
ATOM 689 N N . VAL A 1 88 ? -13.685 21.161 11.130 1.00 86.06 88 VAL A N 1
ATOM 690 C CA . VAL A 1 88 ? -14.919 20.373 11.255 1.00 86.06 88 VAL A CA 1
ATOM 691 C C . VAL A 1 88 ? -15.411 20.496 12.689 1.00 86.06 88 VAL A C 1
ATOM 693 O O . VAL A 1 88 ? -14.710 20.119 13.622 1.00 86.06 88 VAL A O 1
ATOM 696 N N . ASN A 1 89 ? -16.604 21.066 12.878 1.00 90.31 89 ASN A N 1
ATOM 697 C CA . ASN A 1 89 ? -17.204 21.298 14.201 1.00 90.31 89 ASN A CA 1
ATOM 698 C C . ASN A 1 89 ? -16.269 22.027 15.191 1.00 90.31 89 ASN A C 1
ATOM 700 O O . ASN A 1 89 ? -16.244 21.718 16.378 1.00 90.31 89 ASN A O 1
ATOM 704 N N . GLY A 1 90 ? -15.472 22.983 14.699 1.00 91.12 90 GLY A N 1
ATOM 705 C CA . GLY A 1 90 ? -14.514 23.736 15.518 1.00 91.12 90 GLY A CA 1
ATOM 706 C C . GLY A 1 90 ? -13.190 23.016 15.804 1.00 91.12 90 GLY A C 1
ATOM 707 O O . GLY A 1 90 ? -12.357 23.570 16.515 1.00 91.12 90 GLY A O 1
ATOM 708 N N . ILE A 1 91 ? -12.961 21.830 15.230 1.00 91.00 91 ILE A N 1
ATOM 709 C CA . ILE A 1 91 ? -11.719 21.058 15.367 1.00 91.00 91 ILE A CA 1
ATOM 710 C C . ILE A 1 91 ? -10.930 21.118 14.054 1.00 91.00 91 ILE A C 1
ATOM 712 O O . ILE A 1 91 ? -11.488 20.874 12.983 1.00 91.00 91 ILE A O 1
ATOM 716 N N . GLU A 1 92 ? -9.631 21.427 14.137 1.00 91.81 92 GLU A N 1
ATOM 717 C CA . GLU A 1 92 ? -8.723 21.341 12.987 1.00 91.81 92 GLU A CA 1
ATOM 718 C C . GLU A 1 92 ? -8.451 19.868 12.662 1.00 91.81 92 GLU A C 1
ATOM 720 O O . GLU A 1 92 ? -7.957 19.110 13.499 1.00 91.81 92 GLU A O 1
ATOM 725 N N . VAL A 1 93 ? -8.765 19.466 11.435 1.00 89.31 93 VAL A N 1
ATOM 726 C CA . VAL A 1 93 ? -8.544 18.117 10.910 1.00 89.31 93 VAL A CA 1
ATOM 727 C C . VAL A 1 93 ? -7.849 18.189 9.553 1.00 89.31 93 VAL A C 1
ATOM 729 O O . VAL A 1 93 ? -7.899 19.205 8.858 1.00 89.31 93 VAL A O 1
ATOM 732 N N . LEU A 1 94 ? -7.190 17.101 9.158 1.00 91.19 94 LEU A N 1
ATOM 733 C CA . LEU A 1 94 ? -6.659 16.945 7.807 1.00 91.19 94 LEU A CA 1
ATOM 734 C C . LEU A 1 94 ? -7.673 16.178 6.961 1.00 91.19 94 LEU A C 1
ATOM 736 O O . LEU A 1 94 ? -8.069 15.074 7.329 1.00 91.19 94 LEU A O 1
ATOM 740 N N . LEU A 1 95 ? -8.064 16.745 5.821 1.00 91.31 95 LEU A N 1
ATOM 741 C CA . LEU A 1 95 ? -8.976 16.113 4.868 1.00 91.31 95 LEU A CA 1
ATOM 742 C C . LEU A 1 95 ? -8.304 15.947 3.502 1.00 91.31 95 LEU A C 1
ATOM 744 O O . LEU A 1 95 ? -7.500 16.802 3.115 1.00 91.31 95 LEU A O 1
ATOM 748 N N . PRO A 1 96 ? -8.624 14.875 2.758 1.00 92.88 96 PRO A N 1
ATOM 749 C CA . PRO A 1 96 ? -8.115 14.691 1.409 1.00 92.88 96 PRO A CA 1
ATOM 750 C C . PRO A 1 96 ? -8.676 15.765 0.469 1.00 92.88 96 PRO A C 1
ATOM 752 O O . PRO A 1 96 ? -9.883 15.991 0.401 1.00 92.88 96 PRO A O 1
ATOM 755 N N . ASP A 1 97 ? -7.793 16.393 -0.297 1.00 92.44 97 ASP A N 1
ATOM 756 C CA . ASP A 1 97 ? -8.135 17.235 -1.434 1.00 92.44 97 ASP A CA 1
ATOM 757 C C . ASP A 1 97 ? -7.979 16.422 -2.727 1.00 92.44 97 ASP A C 1
ATOM 759 O O . ASP A 1 97 ? -6.876 16.158 -3.212 1.00 92.44 97 ASP A O 1
ATOM 763 N N . PHE A 1 98 ? -9.111 15.992 -3.287 1.00 89.19 98 PHE A N 1
ATOM 764 C CA . PHE A 1 98 ? -9.147 15.255 -4.553 1.00 89.19 98 PHE A CA 1
ATOM 765 C C . PHE A 1 98 ? -9.018 16.156 -5.791 1.00 89.19 98 PHE A C 1
ATOM 767 O O . PHE A 1 98 ? -8.894 15.637 -6.907 1.00 89.19 98 PHE A O 1
ATOM 774 N N . SER A 1 99 ? -9.072 17.480 -5.621 1.00 87.88 99 SER A N 1
ATOM 775 C CA . SER A 1 99 ? -8.864 18.449 -6.701 1.00 87.88 99 SER A CA 1
ATOM 776 C C . SER A 1 99 ? -7.378 18.676 -6.986 1.00 87.88 99 SER A C 1
ATOM 778 O O . SER A 1 99 ? -7.005 18.935 -8.136 1.00 87.88 99 SER A O 1
ATOM 780 N N . GLU A 1 100 ? -6.536 18.484 -5.968 1.00 91.12 100 GLU A N 1
ATOM 781 C CA . GLU A 1 100 ? -5.092 18.643 -6.058 1.00 91.12 100 GLU A CA 1
ATOM 782 C C . GLU A 1 100 ? -4.435 17.684 -7.054 1.00 91.12 100 GLU A C 1
ATOM 784 O O . GLU A 1 100 ? -4.841 16.532 -7.276 1.00 91.12 100 GLU A O 1
ATOM 789 N N . GLN A 1 101 ? -3.368 18.172 -7.684 1.00 89.88 101 GLN A N 1
ATOM 790 C CA . GLN A 1 101 ? -2.630 17.371 -8.646 1.00 89.88 101 GLN A CA 1
ATOM 791 C C . GLN A 1 101 ? -1.683 16.410 -7.921 1.00 89.88 101 GLN A C 1
ATOM 793 O O . GLN A 1 101 ? -0.703 16.811 -7.299 1.00 89.88 101 GLN A O 1
ATOM 798 N N . LEU A 1 102 ? -1.914 15.110 -8.105 1.00 91.94 102 LEU A N 1
ATOM 799 C CA . LEU A 1 102 ? -1.029 14.080 -7.571 1.00 91.94 102 LEU A CA 1
ATOM 800 C C . LEU A 1 102 ? 0.325 14.040 -8.300 1.00 91.94 102 LEU A C 1
ATOM 802 O O . LEU A 1 102 ? 0.375 14.205 -9.529 1.00 91.94 102 LEU A O 1
ATOM 806 N N . PRO A 1 103 ? 1.423 13.722 -7.587 1.00 92.94 103 PRO A N 1
ATOM 807 C CA . PRO A 1 103 ? 2.689 13.427 -8.235 1.00 92.94 103 PRO A CA 1
ATOM 808 C C . PRO A 1 103 ? 2.572 12.247 -9.219 1.00 92.94 103 PRO A C 1
ATOM 810 O O . PRO A 1 103 ? 1.762 11.339 -9.006 1.00 92.94 103 PRO A O 1
ATOM 813 N N . PRO A 1 104 ? 3.377 12.217 -10.302 1.00 90.69 104 PRO A N 1
ATOM 814 C CA . PRO A 1 104 ? 3.151 11.294 -11.417 1.00 90.69 104 PRO A CA 1
ATOM 815 C C . PRO A 1 104 ? 3.133 9.807 -11.033 1.00 90.69 104 PRO A C 1
ATOM 817 O O . PRO A 1 104 ? 2.341 9.044 -11.582 1.00 90.69 104 PRO A O 1
ATOM 820 N N . ILE A 1 105 ? 3.991 9.388 -10.096 1.00 91.88 105 ILE A N 1
ATOM 821 C CA . ILE A 1 105 ? 4.104 7.981 -9.683 1.00 91.88 105 ILE A CA 1
ATOM 822 C C . ILE A 1 105 ? 2.887 7.565 -8.849 1.00 91.88 105 ILE A C 1
ATOM 824 O O . ILE A 1 105 ? 2.291 6.529 -9.123 1.00 91.88 105 ILE A O 1
ATOM 828 N N . GLN A 1 106 ? 2.473 8.387 -7.888 1.00 92.88 106 GLN A N 1
ATOM 829 C CA . GLN A 1 106 ? 1.283 8.170 -7.066 1.00 92.88 106 GLN A CA 1
ATOM 830 C C . GLN A 1 106 ? 0.016 8.134 -7.930 1.00 92.88 106 GLN A C 1
ATOM 832 O O . GLN A 1 106 ? -0.784 7.208 -7.812 1.00 92.88 106 GLN A O 1
ATOM 837 N N . TRP A 1 107 ? -0.118 9.070 -8.876 1.00 91.19 107 TRP A N 1
ATOM 838 C CA . TRP A 1 107 ? -1.208 9.058 -9.855 1.00 91.19 107 TRP A CA 1
ATOM 839 C C . TRP A 1 107 ? -1.230 7.771 -10.691 1.00 91.19 107 TRP A C 1
ATOM 841 O O . TRP A 1 107 ? -2.291 7.190 -10.912 1.00 91.19 107 TRP A O 1
ATOM 851 N N . PHE A 1 108 ? -0.066 7.296 -11.140 1.00 90.69 108 PHE A N 1
ATOM 852 C CA . PHE A 1 108 ? 0.025 6.031 -11.863 1.00 90.69 108 PHE A CA 1
ATOM 853 C C . PHE A 1 108 ? -0.408 4.848 -10.986 1.00 90.69 108 PHE A C 1
ATOM 855 O O . PHE A 1 108 ? -1.186 4.011 -11.445 1.00 90.69 108 PHE A O 1
ATOM 862 N N . ILE A 1 109 ? 0.036 4.797 -9.725 1.00 91.56 109 ILE A N 1
ATOM 863 C CA . ILE A 1 109 ? -0.324 3.736 -8.773 1.00 91.56 109 ILE A CA 1
ATOM 864 C C . ILE A 1 109 ? -1.844 3.685 -8.548 1.00 91.56 109 ILE A C 1
ATOM 866 O O . ILE A 1 109 ? -2.408 2.594 -8.614 1.00 91.56 109 ILE A O 1
ATOM 870 N N . ASP A 1 110 ? -2.527 4.826 -8.397 1.00 90.88 110 ASP A N 1
ATOM 871 C CA . ASP A 1 110 ? -3.997 4.895 -8.256 1.00 90.88 110 ASP A CA 1
ATOM 872 C C . ASP A 1 110 ? -4.755 4.154 -9.377 1.00 90.88 110 ASP A C 1
ATOM 874 O O . ASP A 1 110 ? -5.833 3.574 -9.165 1.00 90.88 110 ASP A O 1
ATOM 878 N N . ILE A 1 111 ? -4.202 4.186 -10.593 1.00 88.69 111 ILE A N 1
ATOM 879 C CA . ILE A 1 111 ? -4.795 3.572 -11.787 1.00 88.69 111 ILE A CA 1
ATOM 880 C C . ILE A 1 111 ? -4.569 2.061 -11.804 1.00 88.69 111 ILE A C 1
ATOM 882 O O . ILE A 1 111 ? -5.433 1.310 -12.259 1.00 88.69 111 ILE A O 1
ATOM 886 N N . VAL A 1 112 ? -3.425 1.587 -11.321 1.00 90.88 112 VAL A N 1
ATOM 887 C CA . VAL A 1 112 ? -2.995 0.198 -11.554 1.00 90.88 112 VAL A CA 1
ATOM 888 C C . VAL A 1 112 ? -3.169 -0.700 -10.333 1.00 90.88 112 VAL A C 1
ATOM 890 O O . VAL A 1 112 ? -3.318 -1.914 -10.491 1.00 90.88 112 VAL A O 1
ATOM 893 N N . HIS A 1 113 ? -3.201 -0.115 -9.136 1.00 93.31 113 HIS A N 1
ATOM 894 C CA . HIS A 1 113 ? -3.295 -0.831 -7.873 1.00 93.31 113 HIS A CA 1
ATOM 895 C C . HIS A 1 113 ? -4.562 -1.697 -7.781 1.00 93.31 113 HIS A C 1
ATOM 897 O O . HIS A 1 113 ? -5.666 -1.243 -8.087 1.00 93.31 113 HIS A O 1
ATOM 903 N N . GLY A 1 114 ? -4.375 -2.969 -7.425 1.00 92.44 114 GLY A N 1
ATOM 904 C CA . GLY A 1 114 ? -5.393 -4.016 -7.371 1.00 92.44 114 GLY A CA 1
ATOM 905 C C . GLY A 1 114 ? -5.862 -4.538 -8.732 1.00 92.44 114 GLY A C 1
ATOM 906 O O . GLY A 1 114 ? -6.561 -5.542 -8.797 1.00 92.44 114 GLY A O 1
ATOM 907 N N . ARG A 1 115 ? -5.475 -3.918 -9.857 1.00 90.88 115 ARG A N 1
ATOM 908 C CA . ARG A 1 115 ? -6.042 -4.240 -11.186 1.00 90.88 115 ARG A CA 1
ATOM 909 C C . ARG A 1 115 ? -5.126 -5.063 -12.087 1.00 90.88 115 ARG A C 1
ATOM 911 O O . ARG A 1 115 ? -5.609 -5.682 -13.046 1.00 90.88 115 ARG A O 1
ATOM 918 N N . PHE A 1 116 ? -3.824 -5.038 -11.810 1.00 91.31 116 PHE A N 1
ATOM 919 C CA . PHE A 1 116 ? -2.791 -5.693 -12.609 1.00 91.31 116 PHE A CA 1
ATOM 920 C C . PHE A 1 116 ? -1.802 -6.449 -11.723 1.00 91.31 116 PHE A C 1
ATOM 922 O O . PHE A 1 116 ? -1.547 -6.060 -10.583 1.00 91.31 116 PHE A O 1
ATOM 929 N N . SER A 1 117 ? -1.236 -7.534 -12.255 1.00 89.69 117 SER A N 1
ATOM 930 C CA . SER A 1 117 ? -0.125 -8.230 -11.600 1.00 89.69 117 SER A CA 1
ATOM 931 C C . SER A 1 117 ? 1.067 -7.281 -11.454 1.00 89.69 117 SER A C 1
ATOM 933 O O . SER A 1 117 ? 1.344 -6.478 -12.350 1.00 89.69 117 SER A O 1
ATOM 935 N N . GLY A 1 118 ? 1.738 -7.344 -10.309 1.00 90.88 118 GLY A N 1
ATOM 936 C CA . GLY A 1 118 ? 2.778 -6.400 -9.913 1.00 90.88 118 GLY A CA 1
ATOM 937 C C . GLY A 1 118 ? 2.277 -5.197 -9.119 1.00 90.88 118 GLY A C 1
ATOM 938 O O . GLY A 1 118 ? 3.081 -4.358 -8.733 1.00 90.88 118 GLY A O 1
ATOM 939 N N . PHE A 1 119 ? 0.970 -5.096 -8.883 1.00 93.62 119 PHE A N 1
ATOM 940 C CA . PHE A 1 119 ? 0.358 -4.008 -8.117 1.00 93.62 119 PHE A CA 1
ATOM 941 C C . PHE A 1 119 ? -0.733 -4.558 -7.194 1.00 93.62 119 PHE A C 1
ATOM 943 O O . PHE A 1 119 ? -1.806 -3.980 -7.088 1.00 93.62 119 PHE A O 1
ATOM 950 N N . GLN A 1 120 ? -0.468 -5.707 -6.570 1.00 94.81 120 GLN A N 1
ATOM 951 C CA . GLN A 1 120 ? -1.398 -6.446 -5.699 1.00 94.81 120 GLN A CA 1
ATOM 952 C C . GLN A 1 120 ? -0.976 -6.392 -4.221 1.00 94.81 120 GLN A C 1
ATOM 954 O O . GLN A 1 120 ? -1.333 -7.260 -3.427 1.00 94.81 120 GLN A O 1
ATOM 959 N N . CYS A 1 121 ? -0.141 -5.416 -3.861 1.00 94.19 121 CYS A N 1
ATOM 960 C CA . CYS A 1 121 ? 0.288 -5.205 -2.486 1.00 94.19 121 CYS A CA 1
ATOM 961 C C . CYS A 1 121 ? -0.864 -4.669 -1.632 1.00 94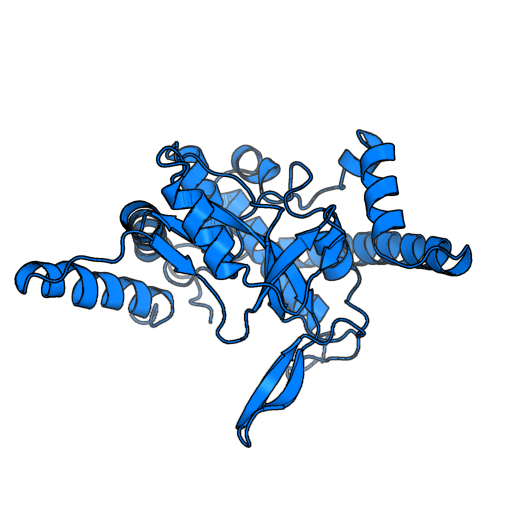.19 121 CYS A C 1
ATOM 963 O O . CYS A 1 121 ? -1.502 -3.700 -2.023 1.00 94.19 121 CYS A O 1
ATOM 965 N N . LYS A 1 122 ? -1.100 -5.242 -0.451 1.00 94.75 122 LYS A N 1
ATOM 966 C CA . LYS A 1 122 ? -1.968 -4.628 0.557 1.00 94.75 122 LYS A CA 1
ATOM 967 C C . LYS A 1 122 ? -1.144 -3.554 1.268 1.00 94.75 122 LYS A C 1
ATOM 969 O O . LYS A 1 122 ? -0.057 -3.851 1.757 1.00 94.75 122 LYS A O 1
ATOM 974 N N . TRP A 1 123 ? -1.603 -2.308 1.231 1.00 89.25 123 TRP A N 1
ATOM 975 C CA . TRP A 1 123 ? -0.876 -1.169 1.799 1.00 89.25 123 TRP A CA 1
ATOM 976 C C . TRP A 1 123 ? -1.164 -1.051 3.295 1.00 89.25 123 TRP A C 1
ATOM 978 O O . TRP A 1 123 ? -2.196 -1.532 3.774 1.00 89.25 123 TRP A O 1
ATOM 988 N N . GLY A 1 124 ? -0.269 -0.390 4.032 1.00 81.44 124 GLY A N 1
ATOM 989 C CA . GLY A 1 124 ? -0.441 -0.163 5.470 1.00 81.44 124 GLY A CA 1
ATOM 990 C C . GLY A 1 124 ? -1.788 0.485 5.808 1.00 81.44 124 GLY A C 1
ATOM 991 O O . GLY A 1 124 ? -2.428 0.099 6.786 1.00 81.44 124 GLY A O 1
ATOM 992 N N . GLY A 1 125 ? -2.259 1.389 4.944 1.00 84.19 125 GLY A N 1
ATOM 993 C CA . GLY A 1 125 ? -3.620 1.913 4.956 1.00 84.19 125 GLY A CA 1
ATOM 994 C C . GLY A 1 125 ? -4.602 1.010 4.207 1.00 84.19 125 GLY A C 1
ATOM 995 O O . GLY A 1 125 ? -4.460 0.791 3.004 1.00 84.19 125 GLY A O 1
ATOM 996 N N . GLY A 1 126 ? -5.617 0.513 4.914 1.00 90.69 126 GLY A N 1
ATOM 997 C CA . GLY A 1 126 ? -6.745 -0.209 4.336 1.00 90.69 126 GLY A CA 1
ATOM 998 C C . GLY A 1 126 ? -6.571 -1.718 4.193 1.00 90.69 126 GLY A C 1
ATOM 999 O O . GLY A 1 126 ? -7.315 -2.340 3.437 1.00 90.69 126 GLY A O 1
ATOM 1000 N N . THR A 1 127 ? -5.640 -2.333 4.924 1.00 95.50 127 THR A N 1
ATOM 1001 C CA . THR A 1 127 ? -5.601 -3.797 5.075 1.00 95.50 127 THR A CA 1
ATOM 1002 C C . THR A 1 127 ? -6.559 -4.224 6.184 1.00 95.50 127 THR A C 1
ATOM 1004 O O . THR A 1 127 ? -6.555 -3.644 7.265 1.00 95.50 127 THR A O 1
ATOM 1007 N N . PHE A 1 128 ? -7.400 -5.225 5.935 1.00 95.19 128 PHE A N 1
ATOM 1008 C CA . PHE A 1 128 ? -8.401 -5.695 6.895 1.00 95.19 128 PHE A CA 1
ATOM 1009 C C . PHE A 1 128 ? -8.681 -7.186 6.732 1.00 95.19 128 PHE A C 1
ATOM 1011 O O . PHE A 1 128 ? -8.511 -7.740 5.653 1.00 95.19 128 PHE A O 1
ATOM 1018 N N . GLY A 1 129 ? -9.086 -7.866 7.795 1.00 96.06 129 GLY A N 1
ATOM 1019 C CA . GLY A 1 129 ? -9.184 -9.322 7.775 1.00 96.06 129 GLY A CA 1
ATOM 1020 C C . GLY A 1 129 ? -9.518 -9.898 9.134 1.00 96.06 129 GLY A C 1
ATOM 1021 O O . GLY A 1 129 ? -9.788 -9.158 10.083 1.00 96.06 129 GLY A O 1
ATOM 1022 N N . LYS A 1 130 ? -9.472 -11.225 9.227 1.00 95.00 130 LYS A N 1
ATOM 1023 C CA . LYS A 1 130 ? -9.606 -11.926 10.502 1.00 95.00 130 LYS A CA 1
ATOM 1024 C C . LYS A 1 130 ? -8.478 -11.494 11.438 1.00 95.00 130 LYS A C 1
ATOM 1026 O O . LYS A 1 130 ? -7.315 -11.387 11.033 1.00 95.00 130 LYS A O 1
ATOM 1031 N N . THR A 1 131 ? -8.834 -11.198 12.683 1.00 90.19 131 THR A N 1
ATOM 1032 C CA . THR A 1 131 ? -7.888 -10.645 13.661 1.00 90.19 131 THR A CA 1
ATOM 1033 C C . THR A 1 131 ? -6.706 -11.572 13.908 1.00 90.19 131 THR A C 1
ATOM 1035 O O . THR A 1 131 ? -5.565 -11.118 13.885 1.00 90.19 131 THR A O 1
ATOM 1038 N N . ASP A 1 132 ? -6.955 -12.865 14.092 1.00 87.69 132 ASP A N 1
ATOM 1039 C CA . ASP A 1 132 ? -5.925 -13.887 14.292 1.00 87.69 132 ASP A CA 1
ATOM 1040 C C . ASP A 1 132 ? -4.938 -13.968 13.116 1.00 87.69 132 ASP A C 1
ATOM 1042 O O . ASP A 1 132 ? -3.728 -14.044 13.338 1.00 87.69 132 ASP A O 1
ATOM 1046 N N . VAL A 1 133 ? -5.425 -13.865 11.878 1.00 93.19 133 VAL A N 1
ATOM 1047 C CA . VAL A 1 133 ? -4.606 -13.864 10.657 1.00 93.19 133 VAL A CA 1
ATOM 1048 C C . VAL A 1 133 ? -3.667 -12.660 10.617 1.00 93.19 133 VAL A C 1
ATOM 1050 O O . VAL A 1 133 ? -2.448 -12.828 10.529 1.00 93.19 133 VAL A O 1
ATOM 1053 N N . ILE A 1 134 ? -4.209 -11.439 10.702 1.00 91.50 134 ILE A N 1
ATOM 1054 C CA . ILE A 1 134 ? -3.402 -10.209 10.615 1.00 91.50 134 ILE A CA 1
ATOM 1055 C C . ILE A 1 134 ? -2.377 -10.167 11.745 1.00 91.50 134 ILE A C 1
ATOM 1057 O O . ILE A 1 134 ? -1.197 -9.898 11.516 1.00 91.50 134 ILE A O 1
ATOM 1061 N N . VAL A 1 135 ? -2.814 -10.462 12.964 1.00 85.50 135 VAL A N 1
ATOM 1062 C CA . VAL A 1 135 ? -1.954 -10.425 14.141 1.00 85.50 135 VAL A CA 1
ATOM 1063 C C . VAL A 1 135 ? -0.830 -11.451 14.046 1.00 85.50 135 VAL A C 1
ATOM 1065 O O . VAL A 1 135 ? 0.323 -11.098 14.293 1.00 85.50 135 VAL A O 1
ATOM 1068 N N . SER A 1 136 ? -1.120 -12.687 13.632 1.00 87.00 136 SER A N 1
ATOM 1069 C CA . SER A 1 136 ? -0.093 -13.724 13.472 1.00 87.00 136 SER A CA 1
ATOM 1070 C C . SER A 1 136 ? 0.990 -13.295 12.479 1.00 87.00 136 SER A C 1
ATOM 1072 O O . SER A 1 136 ? 2.182 -13.433 12.763 1.00 87.00 136 SER A O 1
ATOM 1074 N N . LEU A 1 137 ? 0.598 -12.698 11.349 1.00 90.75 137 LEU A N 1
ATOM 1075 C CA . LEU A 1 137 ? 1.531 -12.169 10.350 1.00 90.75 137 LEU A CA 1
ATOM 1076 C C . LEU A 1 137 ? 2.375 -11.015 10.904 1.00 90.75 137 LEU A C 1
ATOM 1078 O O . LEU A 1 137 ? 3.601 -11.020 10.763 1.00 90.75 137 LEU A O 1
ATOM 1082 N N . LEU A 1 138 ? 1.743 -10.051 11.577 1.00 86.12 138 LEU A N 1
ATOM 1083 C CA . LEU A 1 138 ? 2.441 -8.911 12.174 1.00 86.12 138 LEU A CA 1
ATOM 1084 C C . LEU A 1 138 ? 3.420 -9.348 13.266 1.00 86.12 138 LEU A C 1
ATOM 1086 O O . LEU A 1 138 ? 4.514 -8.792 13.337 1.00 86.12 138 LEU A O 1
ATOM 1090 N N . VAL A 1 139 ? 3.086 -10.360 14.074 1.00 80.50 139 VAL A N 1
ATOM 1091 C CA . VAL A 1 139 ? 3.985 -10.934 15.092 1.00 80.50 139 VAL A CA 1
ATOM 1092 C C . VAL A 1 139 ? 5.203 -11.597 14.450 1.00 80.50 139 VAL A C 1
ATOM 1094 O O . VAL A 1 139 ? 6.323 -11.420 14.936 1.00 80.50 139 VAL A O 1
ATOM 1097 N N . VAL A 1 140 ? 5.022 -12.332 13.351 1.00 86.12 140 VAL A N 1
ATOM 1098 C CA . VAL A 1 140 ? 6.143 -12.932 12.612 1.00 86.12 140 VAL A CA 1
ATOM 1099 C C . VAL A 1 140 ? 7.069 -11.846 12.065 1.00 86.12 140 VAL A C 1
ATOM 1101 O O . VAL A 1 140 ? 8.282 -11.929 12.273 1.00 86.12 140 VAL A O 1
ATOM 1104 N N . ILE A 1 141 ? 6.522 -10.804 11.435 1.00 86.00 141 ILE A N 1
ATOM 1105 C CA . ILE A 1 141 ? 7.305 -9.674 10.907 1.00 86.00 141 ILE A CA 1
ATOM 1106 C C . ILE A 1 141 ? 8.066 -8.975 12.033 1.00 86.00 141 ILE A C 1
ATOM 1108 O O . ILE A 1 141 ? 9.278 -8.796 11.971 1.00 86.00 141 ILE A O 1
ATOM 1112 N N . SER A 1 142 ? 7.343 -8.646 13.096 1.00 76.50 142 SER A N 1
ATOM 1113 C CA . SER A 1 142 ? 7.815 -8.004 14.318 1.00 76.50 142 SER A CA 1
ATOM 1114 C C . SER A 1 142 ? 9.044 -8.680 14.927 1.00 76.50 142 SER A C 1
ATOM 1116 O O . SER A 1 142 ? 10.042 -8.019 15.232 1.00 76.50 142 SER A O 1
ATOM 1118 N N . ARG A 1 143 ? 8.981 -10.006 15.083 1.00 77.06 143 ARG A N 1
ATOM 1119 C CA . ARG A 1 143 ? 10.044 -10.799 15.707 1.00 77.06 143 ARG A CA 1
ATOM 1120 C C . ARG A 1 143 ? 11.269 -10.948 14.811 1.00 77.06 143 ARG A C 1
ATOM 1122 O O . ARG A 1 143 ? 12.386 -10.921 15.320 1.00 77.06 143 ARG A O 1
ATOM 1129 N N . ASN A 1 144 ? 11.066 -11.111 13.505 1.00 81.44 144 ASN A N 1
ATOM 1130 C CA . ASN A 1 144 ? 12.143 -11.451 12.572 1.00 81.44 144 ASN A CA 1
ATOM 1131 C C . ASN A 1 144 ? 12.778 -10.232 11.889 1.00 81.44 144 ASN A C 1
ATOM 1133 O O . ASN A 1 144 ? 13.944 -10.298 11.497 1.00 81.44 144 ASN A O 1
ATOM 1137 N N . TYR A 1 145 ? 12.037 -9.131 11.756 1.00 78.06 145 TYR A N 1
ATOM 1138 C CA . TYR A 1 145 ? 12.438 -7.921 11.028 1.00 78.06 145 TYR A CA 1
ATOM 1139 C C . TYR A 1 145 ? 12.093 -6.653 11.829 1.00 78.06 145 TYR A C 1
ATOM 1141 O O . TYR A 1 145 ? 11.318 -5.803 11.376 1.00 78.06 145 TYR A O 1
ATOM 1149 N N . PRO A 1 146 ? 12.633 -6.505 13.054 1.00 66.56 146 PRO A N 1
ATOM 1150 C CA . PRO A 1 146 ? 12.300 -5.375 13.909 1.00 66.56 146 PRO A CA 1
ATOM 1151 C C . PRO A 1 146 ? 12.683 -4.043 13.247 1.00 66.56 146 PRO A C 1
ATOM 1153 O O . PRO A 1 146 ? 13.861 -3.776 13.020 1.00 66.56 146 PRO A O 1
ATOM 1156 N N . GLY A 1 147 ? 11.690 -3.183 12.998 1.00 67.31 147 GLY A N 1
ATOM 1157 C CA . GLY A 1 147 ? 11.895 -1.837 12.449 1.00 67.31 147 GLY A CA 1
ATOM 1158 C C . GLY A 1 147 ? 11.872 -1.728 10.919 1.00 67.31 147 GLY A C 1
ATOM 1159 O O . GLY A 1 147 ? 12.293 -0.698 10.391 1.00 67.31 147 GLY A O 1
ATOM 1160 N N . VAL A 1 148 ? 11.383 -2.756 10.213 1.00 76.62 148 VAL A N 1
ATOM 1161 C CA . VAL A 1 148 ? 11.154 -2.701 8.760 1.00 76.62 148 VAL A CA 1
ATOM 1162 C C . VAL A 1 148 ? 10.114 -1.632 8.380 1.00 76.62 148 VAL A C 1
ATOM 1164 O O . VAL A 1 148 ? 9.111 -1.473 9.065 1.00 76.62 148 VAL A O 1
ATOM 1167 N N . ARG A 1 149 ? 10.348 -0.913 7.269 1.00 76.62 149 ARG A N 1
ATOM 1168 C CA . ARG A 1 149 ? 9.479 0.168 6.734 1.00 76.62 149 ARG A CA 1
ATOM 1169 C C . ARG A 1 149 ? 8.313 -0.294 5.856 1.00 76.62 149 ARG A C 1
ATOM 1171 O O . ARG A 1 149 ? 7.509 0.526 5.436 1.00 76.62 149 ARG A O 1
ATOM 1178 N N . THR A 1 150 ? 8.327 -1.562 5.461 1.00 83.50 150 THR A N 1
ATOM 1179 C CA . THR A 1 150 ? 7.402 -2.161 4.480 1.00 83.50 150 THR A CA 1
ATOM 1180 C C . THR A 1 150 ? 6.761 -3.413 5.053 1.00 83.50 150 THR A C 1
ATOM 1182 O O . THR A 1 150 ? 6.662 -4.455 4.399 1.00 83.50 150 THR A O 1
ATOM 1185 N N . GLU A 1 151 ? 6.361 -3.330 6.320 1.00 86.62 151 GLU A N 1
ATOM 1186 C CA . GLU A 1 151 ? 5.642 -4.395 7.010 1.00 86.62 151 GLU A CA 1
ATOM 1187 C C . GLU A 1 151 ? 4.371 -4.796 6.258 1.00 86.62 151 GLU A C 1
ATOM 1189 O O . GLU A 1 151 ? 4.004 -5.962 6.263 1.00 86.62 151 GLU A O 1
ATOM 1194 N N . ASP A 1 152 ? 3.739 -3.861 5.556 1.00 90.25 152 ASP A N 1
ATOM 1195 C CA . ASP A 1 152 ? 2.547 -4.076 4.737 1.00 90.25 152 ASP A CA 1
ATOM 1196 C C . ASP A 1 152 ? 2.811 -4.974 3.512 1.00 90.25 152 ASP A C 1
ATOM 1198 O O . ASP A 1 152 ? 2.093 -5.945 3.237 1.00 90.25 152 ASP A O 1
ATOM 1202 N N . THR A 1 153 ? 3.919 -4.724 2.820 1.00 92.31 153 THR A N 1
ATOM 1203 C CA . THR A 1 153 ? 4.382 -5.532 1.693 1.00 92.31 153 THR A CA 1
ATOM 1204 C C . THR A 1 153 ? 4.830 -6.905 2.176 1.00 92.31 153 THR A C 1
ATOM 1206 O O . THR A 1 153 ? 4.481 -7.916 1.562 1.00 92.31 153 THR A O 1
ATOM 1209 N N . GLN A 1 154 ? 5.546 -6.967 3.304 1.00 92.31 154 GLN A N 1
ATOM 1210 C CA . GLN A 1 154 ? 5.904 -8.238 3.938 1.00 92.31 154 GLN A CA 1
ATOM 1211 C C . GLN A 1 154 ? 4.666 -9.036 4.338 1.00 92.31 154 GLN A C 1
ATOM 1213 O O . GLN A 1 154 ? 4.586 -10.220 4.028 1.00 92.31 154 GLN A O 1
ATOM 1218 N N . LEU A 1 155 ? 3.684 -8.389 4.960 1.00 93.69 155 LEU A N 1
ATOM 1219 C CA . LEU A 1 155 ? 2.418 -8.996 5.350 1.00 93.69 155 LEU A CA 1
ATOM 1220 C C . LEU A 1 155 ? 1.702 -9.566 4.130 1.00 93.69 155 LEU A C 1
ATOM 1222 O O . LEU A 1 155 ? 1.229 -10.696 4.185 1.00 93.69 155 LEU A O 1
ATOM 1226 N N . THR A 1 156 ? 1.690 -8.848 3.007 1.00 95.88 156 THR A N 1
ATOM 1227 C CA . THR A 1 156 ? 1.096 -9.350 1.761 1.00 95.88 156 THR A CA 1
ATOM 1228 C C . THR A 1 156 ? 1.804 -10.601 1.241 1.00 95.88 156 THR A C 1
ATOM 1230 O O . THR A 1 156 ? 1.140 -11.577 0.881 1.00 95.88 156 THR A O 1
ATOM 1233 N N . ILE A 1 157 ? 3.140 -10.582 1.204 1.00 95.44 157 ILE A N 1
ATOM 1234 C CA . ILE A 1 157 ? 3.958 -11.713 0.748 1.00 95.44 157 ILE A CA 1
ATOM 1235 C C . ILE A 1 157 ? 3.703 -12.923 1.648 1.00 95.44 157 IL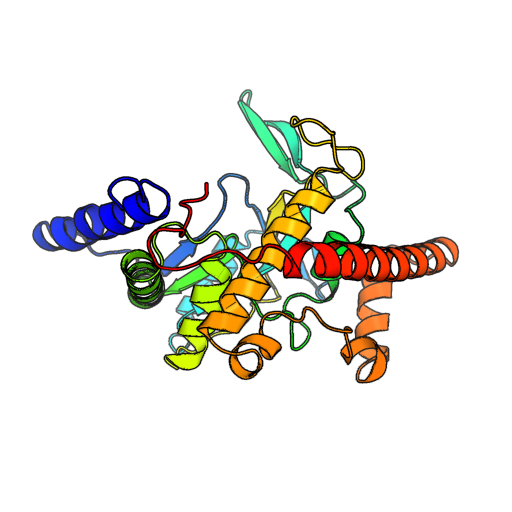E A C 1
ATOM 1237 O O . ILE A 1 157 ? 3.307 -13.983 1.163 1.00 95.44 157 ILE A O 1
ATOM 1241 N N . LEU A 1 158 ? 3.877 -12.754 2.959 1.00 95.44 158 LEU A N 1
ATOM 1242 C CA . LEU A 1 158 ? 3.687 -13.816 3.940 1.00 95.44 158 LEU A CA 1
ATOM 1243 C C . LEU A 1 158 ? 2.261 -14.357 3.895 1.00 95.44 158 LEU A C 1
ATOM 1245 O O . LEU A 1 158 ? 2.088 -15.571 3.918 1.00 95.44 158 LEU A O 1
ATOM 1249 N N . ALA A 1 159 ? 1.253 -13.493 3.743 1.00 96.62 159 ALA A N 1
ATOM 1250 C CA . ALA A 1 159 ? -0.128 -13.936 3.658 1.00 96.62 159 ALA A CA 1
ATOM 1251 C C . ALA A 1 159 ? -0.355 -14.892 2.484 1.00 96.62 159 ALA A C 1
ATOM 1253 O O . ALA A 1 159 ? -0.957 -15.952 2.653 1.00 96.62 159 ALA A O 1
ATOM 1254 N N . LYS A 1 160 ? 0.180 -14.549 1.304 1.00 96.38 160 LYS A N 1
ATOM 1255 C CA . LYS A 1 160 ? 0.069 -15.406 0.121 1.00 96.38 160 LYS A CA 1
ATOM 1256 C C . LYS A 1 160 ? 0.738 -16.756 0.338 1.00 96.38 160 LYS A C 1
ATOM 1258 O O . LYS A 1 160 ? 0.140 -17.778 0.012 1.00 96.38 160 LYS A O 1
ATOM 1263 N N . TYR A 1 161 ? 1.979 -16.759 0.821 1.00 95.94 161 TYR A N 1
ATOM 1264 C CA . TYR A 1 161 ? 2.765 -17.992 0.934 1.00 95.94 161 TYR A CA 1
ATOM 1265 C C . TYR A 1 161 ? 2.375 -18.848 2.141 1.00 95.94 161 TYR A C 1
ATOM 1267 O O . TYR A 1 161 ? 2.617 -20.050 2.120 1.00 95.94 161 TYR A O 1
ATOM 1275 N N . ALA A 1 162 ? 1.704 -18.270 3.138 1.00 96.38 162 ALA A N 1
ATOM 1276 C CA . ALA A 1 162 ? 1.036 -19.007 4.208 1.00 96.38 162 ALA A CA 1
ATOM 1277 C C . ALA A 1 162 ? -0.302 -19.634 3.766 1.00 96.38 162 ALA A C 1
ATOM 1279 O O . ALA A 1 162 ? -0.894 -20.394 4.525 1.00 96.38 162 ALA A O 1
ATOM 1280 N N . GLY A 1 163 ? -0.780 -19.338 2.551 1.00 97.31 163 GLY A N 1
ATOM 1281 C CA . GLY A 1 163 ? -2.015 -19.902 2.008 1.00 97.31 163 GLY A CA 1
ATOM 1282 C C . GLY A 1 163 ? -3.294 -19.177 2.429 1.00 97.31 163 GLY A C 1
ATOM 1283 O O . GLY A 1 163 ? -4.375 -19.695 2.161 1.00 97.31 163 GLY A O 1
ATOM 1284 N N . PHE A 1 164 ? -3.199 -17.988 3.037 1.00 97.88 164 PHE A N 1
ATOM 1285 C CA . PHE A 1 164 ? -4.384 -17.203 3.383 1.00 97.88 164 PHE A CA 1
ATOM 1286 C C . PHE A 1 164 ? -5.119 -16.721 2.128 1.00 97.88 164 PHE A C 1
ATOM 1288 O O . PHE A 1 164 ? -4.514 -16.288 1.138 1.00 97.88 164 PHE A O 1
ATOM 1295 N N . ILE A 1 165 ? -6.446 -16.779 2.184 1.00 97.62 165 ILE A N 1
ATOM 1296 C CA . ILE A 1 165 ? -7.339 -16.425 1.084 1.00 97.62 165 ILE A CA 1
ATOM 1297 C C . ILE A 1 165 ? -7.631 -14.928 1.137 1.00 97.62 165 ILE A C 1
ATOM 1299 O O . ILE A 1 165 ? -8.087 -14.391 2.148 1.00 97.62 165 ILE A O 1
ATOM 1303 N N . GLY A 1 166 ? -7.380 -14.234 0.029 1.00 95.56 166 GLY A N 1
ATOM 1304 C CA . GLY A 1 166 ? -7.465 -12.785 0.028 1.00 95.56 166 GLY A CA 1
ATOM 1305 C C . GLY A 1 166 ? -6.995 -12.108 -1.247 1.00 95.56 166 GLY A C 1
ATOM 1306 O O . GLY A 1 166 ? -6.074 -12.591 -1.903 1.00 95.56 166 GLY A O 1
ATOM 1307 N N . ASP A 1 167 ? -7.567 -10.943 -1.547 1.00 94.94 167 ASP A N 1
ATOM 1308 C CA . ASP A 1 167 ? -7.204 -10.106 -2.694 1.00 94.94 167 ASP A CA 1
ATOM 1309 C C . ASP A 1 167 ? -7.342 -8.603 -2.366 1.00 94.94 167 ASP A C 1
ATOM 1311 O O . ASP A 1 167 ? -7.572 -8.227 -1.209 1.00 94.94 167 ASP A O 1
ATOM 1315 N N . ILE A 1 168 ? -7.166 -7.734 -3.363 1.00 96.25 168 ILE A N 1
ATOM 1316 C CA . ILE A 1 168 ? -7.500 -6.314 -3.270 1.00 96.25 168 ILE A CA 1
ATOM 1317 C C . ILE A 1 168 ? -8.999 -6.113 -3.517 1.00 96.25 168 ILE A C 1
ATOM 1319 O O . ILE A 1 168 ? -9.524 -6.388 -4.594 1.00 96.25 168 ILE A O 1
ATOM 1323 N N . PHE A 1 169 ? -9.692 -5.578 -2.518 1.00 95.38 169 PHE A N 1
ATOM 1324 C CA . PHE A 1 169 ? -11.091 -5.201 -2.584 1.00 95.38 169 PHE A CA 1
ATOM 1325 C C . PHE A 1 169 ? -11.244 -3.864 -3.320 1.00 95.38 169 PHE A C 1
ATOM 1327 O O . PHE A 1 169 ? -10.986 -2.792 -2.771 1.00 95.38 169 PHE A O 1
ATOM 1334 N N . LEU A 1 170 ? -11.614 -3.941 -4.601 1.00 93.88 170 LEU A N 1
ATOM 1335 C CA . LEU A 1 170 ? -11.613 -2.800 -5.525 1.00 93.88 170 LEU A CA 1
ATOM 1336 C C . LEU A 1 170 ? -12.790 -1.832 -5.353 1.00 93.88 170 LEU A C 1
ATOM 1338 O O . LEU A 1 170 ? -12.689 -0.690 -5.815 1.00 93.88 170 LEU A O 1
ATOM 1342 N N . ASP A 1 171 ? -13.870 -2.276 -4.711 1.00 93.06 171 ASP A N 1
ATOM 1343 C CA . ASP A 1 171 ? -15.105 -1.499 -4.565 1.00 93.06 171 ASP A CA 1
ATOM 1344 C C . ASP A 1 171 ? -15.012 -0.442 -3.460 1.00 93.06 171 ASP A C 1
ATOM 1346 O O . ASP A 1 171 ? -15.829 0.475 -3.408 1.00 93.06 171 ASP A O 1
ATOM 1350 N N . VAL A 1 172 ? -14.004 -0.543 -2.588 1.00 95.00 172 VAL A N 1
ATOM 1351 C CA . VAL A 1 172 ? -13.704 0.454 -1.558 1.00 95.00 172 VAL A CA 1
ATOM 1352 C C . VAL A 1 172 ? -12.301 0.990 -1.768 1.00 95.00 172 VAL A C 1
ATOM 1354 O O . VAL A 1 172 ? -11.353 0.239 -2.016 1.00 95.00 172 VAL A O 1
ATOM 1357 N N . ILE A 1 173 ? -12.170 2.305 -1.641 1.00 94.50 173 ILE A N 1
ATOM 1358 C CA . ILE A 1 173 ? -10.880 2.964 -1.537 1.00 94.50 173 ILE A CA 1
ATOM 1359 C C . ILE A 1 173 ? -10.521 3.263 -0.090 1.00 94.50 173 ILE A C 1
ATOM 1361 O O . ILE A 1 173 ? -11.392 3.618 0.695 1.00 94.50 173 ILE A O 1
ATOM 1365 N N . SER A 1 174 ? -9.232 3.174 0.229 1.00 95.31 174 SER A N 1
ATOM 1366 C CA . SER A 1 174 ? -8.649 3.861 1.385 1.00 95.31 174 SER A CA 1
ATOM 1367 C C . SER A 1 174 ? -7.896 5.075 0.876 1.00 95.31 174 SER A C 1
ATOM 1369 O O . SER A 1 174 ? -7.038 4.941 -0.006 1.00 95.31 174 SER A O 1
ATOM 1371 N N . THR A 1 175 ? -8.202 6.252 1.411 1.00 94.44 175 THR A N 1
ATOM 1372 C CA . THR A 1 175 ? -7.400 7.438 1.117 1.00 94.44 175 THR A CA 1
ATOM 1373 C C . THR A 1 175 ? -6.049 7.331 1.805 1.00 94.44 175 THR A C 1
ATOM 1375 O O . THR A 1 175 ? -5.943 6.814 2.915 1.00 94.44 175 THR A O 1
ATOM 1378 N N . ASN A 1 176 ? -5.010 7.791 1.122 1.00 92.62 176 ASN A N 1
ATOM 1379 C CA . ASN A 1 176 ? -3.648 7.757 1.626 1.00 92.62 176 ASN A CA 1
ATOM 1380 C C . ASN A 1 176 ? -2.944 9.060 1.270 1.00 92.62 176 ASN A C 1
ATOM 1382 O O . ASN A 1 176 ? -3.036 9.559 0.141 1.00 92.62 176 ASN A O 1
ATOM 1386 N N . ARG A 1 177 ? -2.262 9.638 2.249 1.00 92.44 177 ARG A N 1
ATOM 1387 C CA . ARG A 1 177 ? -1.642 10.942 2.101 1.00 92.44 177 ARG A CA 1
ATOM 1388 C C . ARG A 1 177 ? -0.405 10.859 1.213 1.00 92.44 177 ARG A C 1
ATOM 1390 O O . ARG A 1 177 ? 0.497 10.045 1.411 1.00 92.44 177 ARG A O 1
ATOM 1397 N N . THR A 1 178 ? -0.317 11.777 0.259 1.00 93.50 178 THR A N 1
ATOM 1398 C CA . THR A 1 178 ? 0.913 12.041 -0.494 1.00 93.50 178 THR A CA 1
ATOM 1399 C C . THR A 1 178 ? 1.345 13.495 -0.317 1.00 93.50 178 THR A C 1
ATOM 1401 O O . THR A 1 178 ? 0.485 14.368 -0.178 1.00 93.50 178 THR A O 1
ATOM 1404 N N . PRO A 1 179 ? 2.658 13.791 -0.352 1.00 94.00 179 PRO A N 1
ATOM 1405 C CA . PRO A 1 179 ? 3.127 15.159 -0.524 1.00 94.00 179 PRO A CA 1
ATOM 1406 C C . PRO A 1 179 ? 2.615 15.758 -1.838 1.00 94.00 179 PRO A C 1
ATOM 1408 O O . PRO A 1 179 ? 2.438 15.033 -2.828 1.00 94.00 179 PRO A O 1
ATOM 1411 N N . SER A 1 180 ? 2.443 17.078 -1.855 1.00 94.00 180 SER A N 1
ATOM 1412 C CA . SER A 1 180 ? 2.214 17.843 -3.078 1.00 94.00 180 SER A CA 1
ATOM 1413 C C . SER A 1 180 ? 3.441 17.783 -3.998 1.00 94.00 180 SER A C 1
ATOM 1415 O O . SER A 1 180 ? 4.569 17.491 -3.586 1.00 94.00 180 SER A O 1
ATOM 1417 N N . ILE A 1 181 ? 3.239 18.085 -5.280 1.00 92.50 181 ILE A N 1
ATOM 1418 C CA . ILE A 1 181 ? 4.311 18.156 -6.285 1.00 92.50 181 ILE A CA 1
ATOM 1419 C C . ILE A 1 181 ? 5.355 19.222 -5.926 1.00 92.50 181 ILE A C 1
ATOM 1421 O O . ILE A 1 181 ? 6.524 19.081 -6.308 1.00 92.50 181 ILE A O 1
ATOM 1425 N N . THR A 1 182 ? 4.930 20.267 -5.216 1.00 93.25 182 THR A N 1
ATOM 1426 C CA . THR A 1 182 ? 5.754 21.404 -4.792 1.00 93.25 182 THR A CA 1
ATOM 1427 C C . THR A 1 182 ? 6.422 21.202 -3.436 1.00 93.25 182 THR A C 1
ATOM 1429 O O . THR A 1 182 ? 7.324 21.967 -3.103 1.00 93.25 182 THR A O 1
ATOM 1432 N N . ASP A 1 183 ? 6.017 20.191 -2.663 1.00 93.56 183 ASP A N 1
ATOM 1433 C CA . ASP A 1 183 ? 6.560 19.969 -1.325 1.00 93.56 183 ASP A CA 1
ATOM 1434 C C . ASP A 1 183 ? 8.026 19.536 -1.390 1.00 93.56 183 ASP A C 1
ATOM 1436 O O . ASP A 1 183 ? 8.413 18.646 -2.160 1.00 93.56 183 ASP A O 1
ATOM 1440 N N . MET A 1 184 ? 8.839 20.136 -0.522 1.00 94.06 184 MET A N 1
ATOM 1441 C CA . MET A 1 184 ? 10.265 19.854 -0.385 1.00 94.06 184 MET A CA 1
ATOM 1442 C C . MET A 1 184 ? 10.559 19.204 0.970 1.00 94.06 184 MET A C 1
ATOM 1444 O O . MET A 1 184 ? 9.874 19.451 1.960 1.00 94.06 184 MET A O 1
ATOM 1448 N N . THR A 1 185 ? 11.590 18.364 1.029 1.00 90.31 185 THR A N 1
ATOM 1449 C CA . THR A 1 185 ? 12.110 17.820 2.286 1.00 90.31 185 THR A CA 1
ATOM 1450 C C . THR A 1 185 ? 12.710 18.934 3.140 1.00 90.31 185 THR A C 1
ATOM 1452 O O . THR A 1 185 ? 13.266 19.900 2.620 1.00 90.31 185 THR A O 1
ATOM 1455 N N . ILE A 1 186 ? 12.655 18.768 4.461 1.00 87.44 186 ILE A N 1
ATOM 1456 C CA . ILE A 1 186 ? 13.279 19.702 5.411 1.00 87.44 186 ILE A CA 1
ATOM 1457 C C . ILE A 1 186 ? 14.811 19.565 5.460 1.00 87.44 186 ILE A C 1
ATOM 1459 O O . ILE A 1 186 ? 15.507 20.515 5.803 1.00 87.44 186 ILE A O 1
ATOM 1463 N N . GLU A 1 187 ? 15.337 18.390 5.105 1.00 81.81 187 GLU A N 1
ATOM 1464 C CA . GLU A 1 187 ? 16.771 18.086 5.115 1.00 81.81 187 GLU A CA 1
ATOM 1465 C C . GLU A 1 187 ? 17.511 18.757 3.950 1.00 81.81 187 GLU A C 1
ATOM 1467 O O . GLU A 1 187 ? 16.946 18.943 2.871 1.00 81.81 187 GLU A O 1
ATOM 1472 N N . GLN A 1 188 ? 18.794 19.077 4.161 1.00 82.19 188 GLN A N 1
ATOM 1473 C CA . GLN A 1 188 ? 19.674 19.659 3.145 1.00 82.19 188 GLN A CA 1
ATOM 1474 C C . GLN A 1 188 ? 20.592 18.591 2.510 1.00 82.19 188 GLN A C 1
ATOM 1476 O O . GLN A 1 188 ? 21.187 17.800 3.243 1.00 82.19 188 GLN A O 1
ATOM 1481 N N . PRO A 1 189 ? 20.768 18.575 1.172 1.00 86.94 189 PRO A N 1
ATOM 1482 C CA . PRO A 1 189 ? 20.084 19.425 0.198 1.00 86.94 189 PRO A CA 1
ATOM 1483 C C . PRO A 1 189 ? 18.601 19.051 0.064 1.00 86.94 189 PRO A C 1
ATOM 1485 O O . PRO A 1 189 ? 18.257 17.866 0.037 1.00 86.94 189 PRO A O 1
ATOM 1488 N N . GLN A 1 190 ? 17.740 20.066 -0.061 1.00 88.88 190 GLN A N 1
ATOM 1489 C CA . GLN A 1 190 ? 16.302 19.853 -0.221 1.00 88.88 190 GLN A CA 1
ATOM 1490 C C . GLN A 1 190 ? 15.992 19.064 -1.497 1.00 88.88 190 GLN A C 1
ATOM 1492 O O . GLN A 1 190 ? 16.508 19.348 -2.581 1.00 88.88 190 GLN A O 1
ATOM 1497 N N . LYS A 1 191 ? 15.094 18.089 -1.378 1.00 90.19 191 LYS A N 1
ATOM 1498 C CA . LYS A 1 191 ? 14.573 17.277 -2.483 1.00 90.19 191 LYS A CA 1
ATOM 1499 C C . LYS A 1 191 ? 13.059 17.391 -2.528 1.00 90.19 191 LYS A C 1
ATOM 1501 O O . LYS A 1 191 ? 12.437 17.731 -1.532 1.00 90.19 191 LYS A O 1
ATOM 1506 N N . LYS A 1 192 ? 12.444 17.025 -3.652 1.00 93.12 192 LYS A N 1
ATOM 1507 C CA . LYS A 1 192 ? 10.982 16.882 -3.707 1.00 93.12 192 LYS A CA 1
ATOM 1508 C C . LYS A 1 192 ? 10.539 15.782 -2.739 1.00 93.12 192 LYS A C 1
ATOM 1510 O O . LYS A 1 192 ? 11.013 14.649 -2.844 1.00 93.12 192 LYS A O 1
ATOM 1515 N N . ALA A 1 193 ? 9.622 16.089 -1.828 1.00 93.19 193 ALA A N 1
ATOM 1516 C CA . ALA A 1 193 ? 9.210 15.177 -0.761 1.00 93.19 193 ALA A CA 1
ATOM 1517 C C . ALA A 1 193 ? 8.584 13.881 -1.305 1.00 93.19 193 ALA A C 1
ATOM 1519 O O . ALA A 1 193 ? 8.867 12.789 -0.809 1.00 93.19 193 ALA A O 1
ATOM 1520 N N . TRP A 1 194 ? 7.800 13.974 -2.383 1.00 92.62 194 TRP A N 1
ATOM 1521 C CA . TRP A 1 194 ? 7.224 12.796 -3.034 1.00 92.62 194 TRP A CA 1
ATOM 1522 C C . TRP A 1 194 ? 8.292 11.893 -3.675 1.00 92.62 194 TRP A C 1
ATOM 1524 O O . TRP A 1 194 ? 8.115 10.680 -3.703 1.00 92.62 194 TRP A O 1
ATOM 1534 N N . ILE A 1 195 ? 9.421 12.445 -4.146 1.00 91.06 195 ILE A N 1
ATOM 1535 C CA . ILE A 1 195 ? 10.544 11.648 -4.672 1.00 91.06 195 ILE A CA 1
ATOM 1536 C C . ILE A 1 195 ? 11.190 10.850 -3.541 1.00 91.06 195 ILE A C 1
ATOM 1538 O O . ILE A 1 195 ? 11.464 9.665 -3.715 1.00 91.06 195 ILE A O 1
ATOM 1542 N N . GLU A 1 196 ? 11.403 11.474 -2.381 1.00 90.38 196 GLU A N 1
ATOM 1543 C CA . GLU A 1 196 ? 11.970 10.801 -1.208 1.00 90.38 196 GLU A CA 1
ATOM 1544 C C . GLU A 1 196 ? 11.025 9.711 -0.670 1.00 90.38 196 GLU A C 1
ATOM 1546 O O . GLU A 1 196 ? 11.469 8.633 -0.278 1.00 90.38 196 GLU A O 1
ATOM 1551 N N . GLN A 1 197 ? 9.707 9.935 -0.713 1.00 89.81 197 GLN A N 1
ATOM 1552 C CA . GLN A 1 197 ? 8.720 8.899 -0.394 1.00 89.81 197 GLN A CA 1
ATOM 1553 C C . GLN A 1 197 ? 8.870 7.674 -1.311 1.00 89.81 197 GLN A C 1
ATOM 1555 O O . GLN A 1 197 ? 9.018 6.559 -0.812 1.00 89.81 197 GLN A O 1
ATOM 1560 N N . ILE A 1 198 ? 8.912 7.872 -2.634 1.00 91.31 198 ILE A N 1
ATOM 1561 C CA . ILE A 1 198 ? 9.102 6.768 -3.587 1.00 91.31 198 ILE A CA 1
ATOM 1562 C C . ILE A 1 198 ? 10.474 6.110 -3.409 1.00 91.31 198 ILE A C 1
ATOM 1564 O O . ILE A 1 198 ? 10.574 4.886 -3.455 1.00 91.31 198 ILE A O 1
ATOM 1568 N N . TYR A 1 199 ? 11.530 6.890 -3.170 1.00 89.44 199 TYR A N 1
ATOM 1569 C CA . TYR A 1 199 ? 12.869 6.359 -2.915 1.00 89.44 199 TYR A CA 1
ATOM 1570 C C . TYR A 1 199 ? 12.868 5.368 -1.750 1.00 89.44 199 TYR A C 1
ATOM 1572 O O . TYR A 1 199 ? 13.391 4.262 -1.904 1.00 89.44 199 TYR A O 1
ATOM 1580 N N . ARG A 1 200 ? 12.230 5.727 -0.627 1.00 86.19 200 ARG A N 1
ATOM 1581 C CA . ARG A 1 200 ? 12.093 4.843 0.539 1.00 86.19 200 ARG A CA 1
ATOM 1582 C C . ARG A 1 200 ? 11.384 3.542 0.170 1.00 86.19 200 ARG A C 1
ATOM 1584 O O . ARG A 1 200 ? 11.923 2.478 0.449 1.00 86.19 200 ARG A O 1
ATOM 1591 N N . TRP A 1 201 ? 10.254 3.608 -0.538 1.00 89.19 201 TRP A N 1
ATOM 1592 C CA . TRP A 1 201 ? 9.545 2.402 -0.987 1.00 89.19 201 TRP A CA 1
ATOM 1593 C C . TRP A 1 201 ? 10.422 1.508 -1.870 1.00 89.19 201 TRP A C 1
ATOM 1595 O O . TRP A 1 201 ? 10.476 0.297 -1.667 1.00 89.19 201 TRP A O 1
ATOM 1605 N N . LEU A 1 202 ? 11.164 2.083 -2.822 1.00 90.00 202 LEU A N 1
ATOM 1606 C CA . LEU A 1 202 ? 12.019 1.298 -3.715 1.00 90.00 202 LEU A CA 1
ATOM 1607 C C . LEU A 1 202 ? 13.237 0.701 -3.016 1.00 90.00 202 LEU A C 1
ATOM 1609 O O . LEU A 1 202 ? 13.640 -0.405 -3.376 1.00 90.00 202 LEU A O 1
ATOM 1613 N N . ALA A 1 203 ? 13.829 1.408 -2.052 1.00 87.50 203 ALA A N 1
ATOM 1614 C CA . ALA A 1 203 ? 14.928 0.890 -1.241 1.00 87.50 203 ALA A CA 1
ATOM 1615 C C . ALA A 1 203 ? 14.470 -0.315 -0.410 1.00 87.50 203 ALA A C 1
ATOM 1617 O O . ALA A 1 203 ? 15.150 -1.347 -0.394 1.00 87.50 203 ALA A O 1
ATOM 1618 N N . SER A 1 204 ? 13.277 -0.228 0.181 1.00 86.81 204 SER A N 1
ATOM 1619 C CA . SER A 1 204 ? 12.665 -1.340 0.901 1.00 86.81 204 SER A CA 1
ATOM 1620 C C . SER A 1 204 ? 12.354 -2.524 -0.016 1.00 86.81 204 SER A C 1
ATOM 1622 O O . SER A 1 204 ? 12.699 -3.654 0.315 1.00 86.81 204 SER A O 1
ATOM 1624 N N . VAL A 1 205 ? 11.795 -2.287 -1.210 1.00 89.88 205 VAL A N 1
ATOM 1625 C CA . VAL A 1 205 ? 11.543 -3.342 -2.212 1.00 89.88 205 VAL A CA 1
ATOM 1626 C C . VAL A 1 205 ? 12.828 -4.084 -2.583 1.00 89.88 205 VAL A C 1
ATOM 1628 O O . VAL A 1 205 ? 12.798 -5.305 -2.700 1.00 89.88 205 VAL A O 1
ATOM 1631 N N . GLN A 1 206 ? 13.969 -3.398 -2.728 1.00 88.50 206 GLN A N 1
ATOM 1632 C CA . GLN A 1 206 ? 15.239 -4.099 -2.967 1.00 88.50 206 GLN A CA 1
ATOM 1633 C C . GLN A 1 206 ? 15.629 -4.996 -1.784 1.00 88.50 206 GLN A C 1
ATOM 1635 O O . GLN A 1 206 ? 16.030 -6.137 -2.004 1.00 88.50 206 GLN A O 1
ATOM 1640 N N . GLY A 1 207 ? 15.458 -4.524 -0.545 1.00 86.75 207 GLY A N 1
ATOM 1641 C CA . GLY A 1 207 ? 15.681 -5.341 0.653 1.00 86.75 207 GLY A CA 1
ATOM 1642 C C . GLY A 1 207 ? 14.787 -6.585 0.678 1.00 86.75 207 GLY A C 1
ATOM 1643 O O . GLY A 1 207 ? 15.259 -7.694 0.926 1.00 86.75 207 GLY A O 1
ATOM 1644 N N . LEU A 1 208 ? 13.507 -6.435 0.327 1.00 90.56 208 LEU A N 1
ATOM 1645 C CA . LEU A 1 208 ? 12.572 -7.557 0.237 1.00 90.56 208 LEU A CA 1
ATOM 1646 C C . LEU A 1 208 ? 12.956 -8.553 -0.863 1.00 90.56 208 LEU A C 1
ATOM 1648 O O . LEU A 1 208 ? 12.788 -9.755 -0.664 1.00 90.56 208 LEU A O 1
ATOM 1652 N N . LYS A 1 209 ? 13.503 -8.093 -1.997 1.00 90.69 209 LYS A N 1
ATOM 1653 C CA . LYS A 1 209 ? 13.969 -8.990 -3.069 1.00 90.69 209 LYS A CA 1
ATOM 1654 C C . LYS A 1 209 ? 15.129 -9.860 -2.614 1.00 90.69 209 LYS A C 1
ATOM 1656 O O . LYS A 1 209 ? 15.177 -11.026 -2.991 1.00 90.69 209 LYS A O 1
ATOM 1661 N N . LEU A 1 210 ? 16.042 -9.306 -1.819 1.00 87.19 210 LEU A N 1
ATOM 1662 C CA . LEU A 1 210 ? 17.140 -10.071 -1.226 1.00 87.19 210 LEU A CA 1
ATOM 1663 C C . LEU A 1 210 ? 16.618 -11.105 -0.223 1.00 87.19 210 LEU A C 1
ATOM 1665 O O . LEU A 1 210 ? 17.157 -12.203 -0.150 1.00 87.19 210 LEU A O 1
ATOM 1669 N N . LEU A 1 211 ? 15.557 -10.767 0.513 1.00 88.88 211 LEU A N 1
ATOM 1670 C CA . LEU A 1 211 ? 14.988 -11.622 1.550 1.00 88.88 211 LEU A CA 1
ATOM 1671 C C . LEU A 1 211 ? 14.114 -12.760 1.000 1.00 88.88 211 LEU A C 1
ATOM 1673 O O . LEU A 1 211 ? 14.292 -13.913 1.377 1.00 88.88 211 LEU A O 1
ATOM 1677 N N . TYR A 1 212 ? 13.155 -12.440 0.131 1.00 91.75 212 TYR A N 1
ATOM 1678 C CA . TYR A 1 212 ? 12.150 -13.389 -0.359 1.00 91.75 212 TYR A CA 1
ATOM 1679 C C . TYR A 1 212 ? 12.425 -13.885 -1.780 1.00 91.75 212 TYR A C 1
ATOM 1681 O O . TYR A 1 212 ? 11.786 -14.833 -2.230 1.00 91.75 212 TYR A O 1
ATOM 1689 N N . GLY A 1 213 ? 13.349 -13.260 -2.509 1.00 91.94 213 GLY A N 1
ATOM 1690 C CA . GLY A 1 213 ? 13.564 -13.513 -3.930 1.00 91.94 213 GLY A CA 1
ATOM 1691 C C . GLY A 1 213 ? 12.551 -12.788 -4.823 1.00 91.94 213 GLY A C 1
ATOM 1692 O O . GLY A 1 213 ? 11.361 -12.675 -4.528 1.00 91.94 213 GLY A O 1
ATOM 1693 N N . GLU A 1 214 ? 13.012 -12.320 -5.985 1.00 91.31 214 GLU A N 1
ATOM 1694 C CA . GLU A 1 214 ? 12.186 -11.552 -6.928 1.00 91.31 214 GLU A CA 1
ATOM 1695 C C . GLU A 1 214 ? 10.960 -12.327 -7.438 1.00 91.31 214 GLU A C 1
ATOM 1697 O O . GLU A 1 214 ? 9.878 -11.758 -7.603 1.00 91.31 214 GLU A O 1
ATOM 1702 N N . HIS A 1 215 ? 11.103 -13.640 -7.638 1.00 90.19 215 HIS A N 1
ATOM 1703 C CA . HIS A 1 215 ? 10.019 -14.506 -8.098 1.00 90.19 215 HIS A CA 1
ATOM 1704 C C . HIS A 1 215 ? 8.828 -14.518 -7.135 1.00 90.19 215 HIS A C 1
ATOM 1706 O O . HIS A 1 215 ? 7.693 -14.608 -7.604 1.00 90.19 215 HIS A O 1
ATOM 1712 N N . ASN A 1 216 ? 9.081 -14.350 -5.832 1.00 91.62 216 ASN A N 1
ATOM 1713 C CA . ASN A 1 216 ? 8.035 -14.342 -4.821 1.00 91.62 216 ASN A CA 1
ATOM 1714 C C . ASN A 1 216 ? 7.328 -12.990 -4.692 1.00 91.62 216 ASN A C 1
ATOM 1716 O O . ASN A 1 216 ? 6.201 -12.930 -4.203 1.00 91.62 216 ASN A O 1
ATOM 1720 N N . MET A 1 217 ? 7.957 -11.915 -5.170 1.00 90.81 217 MET A N 1
ATOM 1721 C CA . MET A 1 217 ? 7.449 -10.551 -5.030 1.00 90.81 217 MET A CA 1
ATOM 1722 C C . MET A 1 217 ? 6.765 -9.993 -6.270 1.00 90.81 217 MET A C 1
ATOM 1724 O O . MET A 1 217 ? 5.897 -9.130 -6.143 1.00 90.81 217 MET A O 1
ATOM 1728 N N . LYS A 1 218 ? 7.153 -10.458 -7.463 1.00 89.38 218 LYS A N 1
ATOM 1729 C CA . LYS A 1 218 ? 6.761 -9.856 -8.751 1.00 89.38 218 LYS A CA 1
ATOM 1730 C C . LYS A 1 218 ? 5.250 -9.723 -8.965 1.00 89.38 218 LYS A C 1
ATOM 1732 O O . LYS A 1 218 ? 4.826 -8.899 -9.766 1.00 89.38 218 LYS A O 1
ATOM 1737 N N . MET A 1 219 ? 4.441 -10.532 -8.275 1.00 88.88 219 MET A N 1
ATOM 1738 C CA . MET A 1 219 ? 2.979 -10.442 -8.312 1.00 88.88 219 MET A CA 1
ATOM 1739 C C . MET A 1 219 ? 2.443 -9.240 -7.518 1.00 88.88 219 MET A C 1
ATOM 1741 O O . MET A 1 219 ? 1.413 -8.684 -7.895 1.00 88.88 219 MET A O 1
ATOM 1745 N N . PHE A 1 220 ? 3.114 -8.832 -6.441 1.00 91.75 220 PHE A N 1
ATOM 1746 C CA . PHE A 1 220 ? 2.635 -7.795 -5.522 1.00 91.75 220 PHE A CA 1
ATOM 1747 C C . PHE A 1 220 ? 3.194 -6.425 -5.852 1.00 91.75 220 PHE A C 1
ATOM 1749 O O . PHE A 1 220 ? 2.437 -5.457 -5.876 1.00 91.75 220 PHE A O 1
ATOM 1756 N N . VAL A 1 221 ? 4.499 -6.362 -6.126 1.00 89.00 221 VAL A N 1
ATOM 1757 C CA . VAL A 1 221 ? 5.216 -5.117 -6.395 1.00 89.00 221 VAL A CA 1
ATOM 1758 C C . VAL A 1 221 ? 6.108 -5.302 -7.615 1.00 89.00 221 VAL A C 1
ATOM 1760 O O . VAL A 1 221 ? 7.041 -6.106 -7.613 1.00 89.00 221 VAL A O 1
ATOM 1763 N N . ASN A 1 222 ? 5.820 -4.542 -8.665 1.00 83.88 222 ASN A N 1
ATOM 1764 C CA . ASN A 1 222 ? 6.621 -4.477 -9.873 1.00 83.88 222 ASN A CA 1
ATOM 1765 C C . ASN A 1 222 ? 7.464 -3.208 -9.849 1.00 83.88 222 ASN A C 1
ATOM 1767 O O . ASN A 1 222 ? 6.936 -2.099 -9.921 1.00 83.88 222 ASN A O 1
ATOM 1771 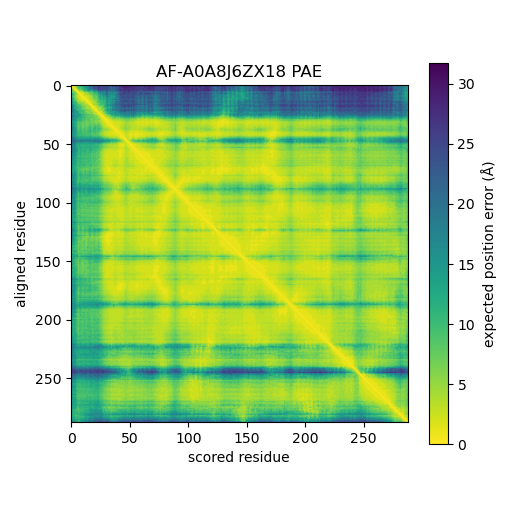N N . ASP A 1 223 ? 8.781 -3.395 -9.795 1.00 75.50 223 ASP A N 1
ATOM 1772 C CA . ASP A 1 223 ? 9.737 -2.311 -9.987 1.00 75.50 223 ASP A CA 1
ATOM 1773 C C . ASP A 1 223 ? 10.335 -2.249 -11.396 1.00 75.50 223 ASP A C 1
ATOM 1775 O O . ASP A 1 223 ? 11.184 -1.409 -11.693 1.00 75.50 223 ASP A O 1
ATOM 1779 N N . GLY A 1 224 ? 9.944 -3.160 -12.277 1.00 71.25 224 GLY A N 1
ATOM 1780 C CA . GLY A 1 224 ? 10.324 -3.201 -13.679 1.00 71.25 224 GLY A CA 1
ATOM 1781 C C . GLY A 1 224 ? 9.384 -2.398 -14.575 1.00 71.25 224 GLY A C 1
ATOM 1782 O O . GLY A 1 224 ? 8.610 -1.549 -14.137 1.00 71.25 224 GLY A O 1
ATOM 1783 N N . PHE A 1 225 ? 9.469 -2.669 -15.877 1.00 72.00 225 PHE A N 1
ATOM 1784 C CA . PHE A 1 225 ? 8.542 -2.088 -16.840 1.00 72.00 225 PHE A CA 1
ATOM 1785 C C . PHE A 1 225 ? 7.112 -2.602 -16.568 1.00 72.00 225 PHE A C 1
ATOM 1787 O O . PHE A 1 225 ? 6.927 -3.801 -16.318 1.00 72.00 225 PHE A O 1
ATOM 1794 N N . PRO A 1 226 ? 6.081 -1.740 -16.605 1.00 79.88 226 PRO A N 1
ATOM 1795 C CA . PRO A 1 226 ? 4.694 -2.154 -16.436 1.00 79.88 226 PRO A CA 1
ATOM 1796 C C . PRO A 1 226 ? 4.193 -2.870 -17.700 1.00 79.88 226 PRO A C 1
ATOM 1798 O O . PRO A 1 226 ? 3.428 -2.316 -18.484 1.00 79.88 226 PRO A O 1
ATOM 1801 N N . TRP A 1 227 ? 4.620 -4.117 -17.913 1.00 79.00 227 TRP A N 1
ATOM 1802 C CA . TRP A 1 227 ? 4.341 -4.896 -19.130 1.00 79.00 227 TRP A CA 1
ATOM 1803 C C . TRP A 1 227 ? 2.854 -5.047 -19.458 1.00 79.00 227 TRP A C 1
ATOM 1805 O O . TRP A 1 227 ? 2.505 -5.192 -20.626 1.00 79.00 227 TRP A O 1
ATOM 1815 N N . PHE A 1 228 ? 1.963 -4.932 -18.468 1.00 81.81 228 PHE A N 1
ATOM 1816 C CA . PHE A 1 228 ? 0.517 -4.907 -18.703 1.00 81.81 228 PHE A CA 1
ATOM 1817 C C . PHE A 1 228 ? 0.066 -3.753 -19.612 1.00 81.81 228 PHE A C 1
ATOM 1819 O O . PHE A 1 228 ? -0.992 -3.850 -20.225 1.00 81.81 228 PHE A O 1
ATOM 1826 N N . THR A 1 229 ? 0.858 -2.684 -19.740 1.00 79.94 229 THR A N 1
ATOM 1827 C CA . THR A 1 229 ? 0.591 -1.597 -20.695 1.00 79.94 229 THR A CA 1
ATOM 1828 C C . THR A 1 229 ? 0.699 -2.063 -22.148 1.00 79.94 229 THR A C 1
ATOM 1830 O O . THR A 1 229 ? 0.045 -1.488 -23.011 1.00 79.94 229 THR A O 1
ATOM 1833 N N . LEU A 1 230 ? 1.461 -3.133 -22.407 1.00 81.06 230 LEU A N 1
ATOM 1834 C CA . LEU A 1 230 ? 1.612 -3.764 -23.719 1.00 81.06 230 LEU A CA 1
ATOM 1835 C C . LEU A 1 230 ? 0.775 -5.040 -23.852 1.00 81.06 230 LEU A C 1
ATOM 1837 O O . LEU A 1 230 ? 0.236 -5.298 -24.922 1.00 81.06 230 LEU A O 1
ATOM 1841 N N . THR A 1 231 ? 0.636 -5.831 -22.781 1.00 83.38 231 THR A N 1
ATOM 1842 C CA . THR A 1 231 ? -0.127 -7.093 -22.827 1.00 83.38 231 THR A CA 1
ATOM 1843 C C . THR A 1 231 ? -1.628 -6.901 -22.616 1.00 83.38 231 THR A C 1
ATOM 1845 O O . THR A 1 231 ? -2.413 -7.727 -23.064 1.00 83.38 231 THR A O 1
ATOM 1848 N N . ASN A 1 232 ? -2.050 -5.812 -21.965 1.00 87.19 232 ASN A N 1
ATOM 1849 C CA . ASN A 1 232 ? -3.456 -5.459 -21.731 1.00 87.19 232 ASN A CA 1
ATOM 1850 C C . ASN A 1 232 ? -3.737 -3.966 -22.031 1.00 87.19 232 ASN A C 1
ATOM 1852 O O . ASN A 1 232 ? -4.293 -3.251 -21.184 1.00 87.19 232 ASN A O 1
ATOM 1856 N N . PRO A 1 233 ? -3.385 -3.468 -23.233 1.00 85.38 233 PRO A N 1
ATOM 1857 C CA . PRO A 1 233 ? -3.398 -2.039 -23.546 1.00 85.38 233 PRO A CA 1
ATOM 1858 C C . PRO A 1 233 ? -4.811 -1.452 -23.503 1.00 85.38 233 PRO A C 1
ATOM 1860 O O . PRO A 1 233 ? -5.014 -0.359 -22.985 1.00 85.38 233 PRO A O 1
ATOM 1863 N N . THR A 1 234 ? -5.817 -2.190 -23.977 1.00 85.88 234 THR A N 1
ATOM 1864 C CA . THR A 1 234 ? -7.217 -1.738 -23.997 1.00 85.88 234 THR A CA 1
ATOM 1865 C C . THR A 1 234 ? -7.783 -1.552 -22.591 1.00 85.88 234 THR A C 1
ATOM 1867 O O . THR A 1 234 ? -8.422 -0.535 -22.321 1.00 85.88 234 THR A O 1
ATOM 1870 N N . LYS A 1 235 ? -7.519 -2.493 -21.672 1.00 86.81 235 LYS A N 1
ATOM 1871 C CA . LYS A 1 235 ? -7.928 -2.394 -20.261 1.00 86.81 235 LYS A CA 1
ATOM 1872 C C . LYS A 1 235 ? -7.266 -1.190 -19.595 1.00 86.81 235 LYS A C 1
ATOM 1874 O O . LYS A 1 235 ? -7.944 -0.414 -18.928 1.00 86.81 235 LYS A O 1
ATOM 1879 N N . PHE A 1 236 ? -5.965 -1.009 -19.811 1.00 86.44 236 PHE A N 1
ATOM 1880 C CA . PHE A 1 236 ? -5.227 0.124 -19.259 1.00 86.44 236 PHE A CA 1
ATOM 1881 C C . PHE A 1 236 ? -5.732 1.471 -19.802 1.00 86.44 236 PHE A C 1
ATOM 1883 O O . PHE A 1 236 ? -6.024 2.377 -19.024 1.00 86.44 236 PHE A O 1
ATOM 1890 N N . LEU A 1 237 ? -5.931 1.586 -21.118 1.00 83.88 237 LEU A N 1
ATOM 1891 C CA . LEU A 1 237 ? -6.448 2.800 -21.755 1.00 83.88 237 LEU A CA 1
ATOM 1892 C C . LEU A 1 237 ? -7.861 3.159 -21.280 1.00 83.88 237 LEU A C 1
ATOM 1894 O O . LEU A 1 237 ? -8.137 4.334 -21.046 1.00 83.88 237 LEU A O 1
ATOM 1898 N N . LYS A 1 238 ? -8.745 2.171 -21.083 1.00 84.62 238 LYS A N 1
ATOM 1899 C CA . LYS A 1 238 ? -10.086 2.412 -20.522 1.00 84.62 238 LYS A CA 1
ATOM 1900 C C . LYS A 1 238 ? -10.011 3.048 -19.133 1.00 84.62 238 LYS A C 1
ATOM 1902 O O . LYS A 1 238 ? -10.721 4.015 -18.879 1.00 84.62 238 LYS A O 1
ATOM 1907 N N . LEU A 1 239 ? -9.121 2.557 -18.270 1.00 83.69 239 LEU A N 1
ATOM 1908 C CA . LEU A 1 239 ? -8.929 3.105 -16.922 1.00 83.69 239 LEU A CA 1
ATOM 1909 C C . LEU A 1 239 ? -8.354 4.528 -16.949 1.00 83.69 239 LEU A C 1
ATOM 1911 O O . LEU A 1 239 ? -8.783 5.380 -16.175 1.00 83.69 239 LEU A O 1
ATOM 1915 N N . LEU A 1 240 ? -7.425 4.807 -17.867 1.00 80.31 240 LEU A N 1
ATOM 1916 C CA . LEU A 1 240 ? -6.887 6.156 -18.060 1.00 80.31 240 LEU A CA 1
ATOM 1917 C C . LEU A 1 240 ? -7.979 7.149 -18.465 1.00 80.31 240 LEU A C 1
ATOM 1919 O O . LEU A 1 240 ? -8.084 8.227 -17.877 1.00 80.31 240 LEU A O 1
ATOM 1923 N N . ILE A 1 241 ? -8.819 6.763 -19.427 1.00 75.25 241 ILE A N 1
ATOM 1924 C CA . ILE A 1 241 ? -9.904 7.607 -19.940 1.00 75.25 241 ILE A CA 1
ATOM 1925 C C . ILE A 1 241 ? -10.988 7.814 -18.877 1.00 75.25 241 ILE A C 1
ATOM 1927 O O . ILE A 1 241 ? -11.477 8.930 -18.738 1.00 75.25 241 ILE A O 1
ATOM 1931 N N . ALA A 1 242 ? -11.323 6.782 -18.099 1.00 70.38 242 ALA A N 1
ATOM 1932 C CA . ALA A 1 242 ? -12.321 6.872 -17.032 1.00 70.38 242 ALA A CA 1
ATOM 1933 C C . ALA A 1 242 ? -11.899 7.805 -15.880 1.00 70.38 242 ALA A C 1
ATOM 1935 O O . ALA A 1 242 ? -12.746 8.318 -15.160 1.00 70.38 242 ALA A O 1
ATOM 1936 N N . SER A 1 243 ? -10.598 8.061 -15.701 1.00 64.75 243 SER A N 1
ATOM 1937 C CA . SER A 1 243 ? -10.094 8.803 -14.537 1.00 64.75 243 SER A CA 1
ATOM 1938 C C . SER A 1 243 ? -10.381 10.317 -14.528 1.00 64.75 243 SER A C 1
ATOM 1940 O O . SER A 1 243 ? -10.250 10.925 -13.466 1.00 64.75 243 SER A O 1
ATOM 1942 N N . ARG A 1 244 ? -10.743 10.953 -15.661 1.00 62.25 244 ARG A N 1
ATOM 1943 C CA . ARG A 1 244 ? -11.071 12.400 -15.755 1.00 62.25 244 ARG A CA 1
ATOM 1944 C C . ARG A 1 244 ? -11.993 12.719 -16.943 1.00 62.25 244 ARG A C 1
ATOM 1946 O O . ARG A 1 244 ? -11.953 12.033 -17.959 1.00 62.25 244 ARG A O 1
ATOM 1953 N N . LYS A 1 245 ? -12.747 13.832 -16.863 1.00 58.00 245 LYS A N 1
ATOM 1954 C CA . LYS A 1 245 ? -13.533 14.379 -17.993 1.00 58.00 245 LYS A CA 1
ATOM 1955 C C . LYS A 1 245 ? -12.659 14.502 -19.254 1.00 58.00 245 LYS A C 1
ATOM 1957 O O . LYS A 1 245 ? -11.550 15.046 -19.235 1.00 58.00 245 LYS A O 1
ATOM 1962 N N . SER A 1 246 ? -13.159 13.938 -20.348 1.00 55.25 246 SER A N 1
ATOM 1963 C CA . SER A 1 246 ? -12.377 13.598 -21.534 1.00 55.25 246 SER A CA 1
ATOM 1964 C C . SER A 1 246 ? -12.328 14.739 -22.555 1.00 55.25 246 SER A C 1
ATOM 1966 O O . SER A 1 246 ? -13.135 14.779 -23.483 1.00 55.25 246 SER A O 1
ATOM 1968 N N . SER A 1 247 ? -11.352 15.637 -22.431 1.00 70.88 247 SER A N 1
ATOM 1969 C CA . SER A 1 247 ? -10.913 16.492 -23.539 1.00 70.88 247 SER A CA 1
ATOM 1970 C C . SER A 1 247 ? -9.674 15.883 -24.213 1.00 70.88 247 SER A C 1
ATOM 1972 O O . SER A 1 247 ? -8.958 15.066 -23.634 1.00 70.88 247 SER A O 1
ATOM 1974 N N . ILE A 1 248 ? -9.375 16.271 -25.456 1.00 70.88 248 ILE A N 1
ATOM 1975 C CA . ILE A 1 248 ? -8.124 15.855 -26.125 1.00 70.88 248 ILE A CA 1
ATOM 1976 C C . ILE A 1 248 ? -6.903 16.370 -25.343 1.00 70.88 248 ILE A C 1
ATOM 1978 O O . ILE A 1 248 ? -5.916 15.651 -25.180 1.00 70.88 248 ILE A O 1
ATOM 1982 N N . SER A 1 249 ? -6.997 17.583 -24.787 1.00 74.44 249 SER A N 1
ATOM 1983 C CA . SER A 1 249 ? -5.953 18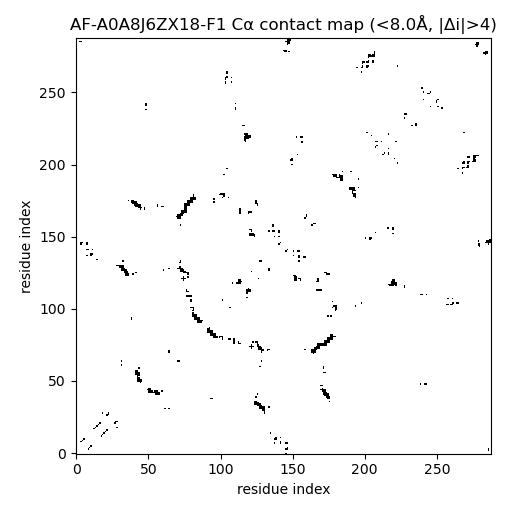.168 -23.943 1.00 74.44 249 SER A CA 1
ATOM 1984 C C . SER A 1 249 ? -5.700 17.354 -22.669 1.00 74.44 249 SER A C 1
ATOM 1986 O O . SER A 1 249 ? -4.538 17.166 -22.302 1.00 74.44 249 SER A O 1
ATOM 1988 N N . SER A 1 250 ? -6.741 16.795 -22.037 1.00 76.00 250 SER A N 1
ATOM 1989 C CA . SER A 1 250 ? -6.574 15.959 -20.844 1.00 76.00 250 SER A CA 1
ATOM 1990 C C . SER A 1 250 ? -5.892 14.627 -21.167 1.00 76.00 250 SER A C 1
ATOM 1992 O O . SER A 1 250 ? -5.015 14.201 -20.416 1.00 76.00 250 SER A O 1
ATOM 1994 N N . LYS A 1 251 ? -6.180 14.024 -22.328 1.00 77.81 251 LYS A N 1
ATOM 1995 C CA . LYS A 1 251 ? -5.510 12.793 -22.796 1.00 77.81 251 LYS A CA 1
ATOM 1996 C C . LYS A 1 251 ? -4.013 12.991 -23.062 1.00 77.81 251 LYS A C 1
ATOM 1998 O O . LYS A 1 251 ? -3.200 12.180 -22.623 1.00 77.81 251 LYS A O 1
ATOM 2003 N N . ILE A 1 252 ? -3.627 14.076 -23.742 1.00 80.88 252 ILE A N 1
ATOM 2004 C CA . ILE A 1 252 ? -2.205 14.395 -23.993 1.00 80.88 252 ILE A CA 1
ATOM 2005 C C . ILE A 1 252 ? -1.466 14.603 -22.669 1.00 80.88 252 ILE A C 1
ATOM 2007 O O . ILE A 1 252 ? -0.350 14.120 -22.480 1.00 80.88 252 ILE A O 1
ATOM 2011 N N . TYR A 1 253 ? -2.098 15.309 -21.736 1.00 83.06 253 TYR A N 1
ATOM 2012 C CA . TYR A 1 253 ? -1.541 15.541 -20.413 1.00 83.06 253 TYR A CA 1
ATOM 2013 C C . TYR A 1 253 ? -1.356 14.237 -19.615 1.00 83.06 253 TYR A C 1
ATOM 2015 O O . TYR A 1 253 ? -0.291 14.029 -19.036 1.00 83.06 253 TYR A O 1
ATOM 2023 N N . GLN A 1 254 ? -2.326 13.318 -19.650 1.00 81.12 254 GLN A N 1
ATOM 2024 C CA . GLN A 1 254 ? -2.199 11.993 -19.029 1.00 81.12 254 GLN A CA 1
ATOM 2025 C C . GLN A 1 254 ? -1.026 11.196 -19.609 1.00 81.12 254 GLN A C 1
ATOM 2027 O O . GLN A 1 254 ? -0.256 10.606 -18.855 1.00 81.12 254 GLN A O 1
ATOM 2032 N N . LEU A 1 255 ? -0.834 11.217 -20.932 1.00 83.88 255 LEU A N 1
ATOM 2033 C CA . LEU A 1 255 ? 0.310 10.550 -21.557 1.00 83.88 255 LEU A CA 1
ATOM 2034 C C . LEU A 1 255 ? 1.641 11.135 -21.060 1.00 83.88 255 LEU A C 1
ATOM 2036 O O . LEU A 1 255 ? 2.552 10.382 -20.713 1.00 83.88 255 LEU A O 1
ATOM 2040 N N . LYS A 1 256 ? 1.738 12.468 -20.949 1.00 86.19 256 LYS A N 1
ATOM 2041 C CA . LYS A 1 256 ? 2.910 13.132 -20.356 1.00 86.19 256 LYS A CA 1
ATOM 2042 C C . LYS A 1 256 ? 3.133 12.697 -18.906 1.00 86.19 256 LYS A C 1
ATOM 2044 O O . LYS A 1 256 ? 4.274 12.444 -18.529 1.00 86.19 256 LYS A O 1
ATOM 2049 N N . LEU A 1 257 ? 2.073 12.569 -18.103 1.00 84.31 257 LEU A N 1
ATOM 2050 C CA . LEU A 1 257 ? 2.182 12.081 -16.725 1.00 84.31 257 LEU A CA 1
ATOM 2051 C C . LEU A 1 257 ? 2.702 10.643 -16.655 1.00 84.31 257 LEU A C 1
ATOM 2053 O O . LEU A 1 257 ? 3.555 10.377 -15.817 1.00 84.31 257 LEU A O 1
ATOM 2057 N N . ILE A 1 258 ? 2.268 9.741 -17.540 1.00 85.75 258 ILE A N 1
ATOM 2058 C CA . ILE A 1 258 ? 2.784 8.359 -17.592 1.00 85.75 258 ILE A CA 1
ATOM 2059 C C . ILE A 1 258 ? 4.277 8.351 -17.923 1.00 85.75 258 ILE A C 1
ATOM 2061 O O . ILE A 1 258 ? 5.055 7.686 -17.239 1.00 85.75 258 ILE A O 1
ATOM 2065 N N . ILE A 1 259 ? 4.689 9.108 -18.945 1.00 86.88 259 ILE A N 1
ATOM 2066 C CA . ILE A 1 259 ?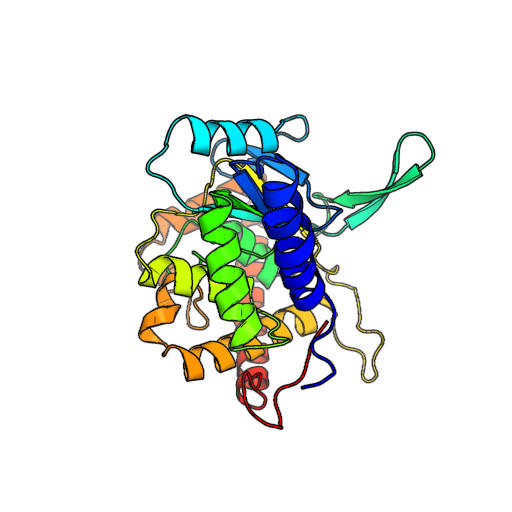 6.101 9.210 -19.345 1.00 86.88 259 ILE A CA 1
ATOM 2067 C C . ILE A 1 259 ? 6.935 9.763 -18.184 1.00 86.88 259 ILE A C 1
ATOM 2069 O O . ILE A 1 259 ? 7.973 9.199 -17.837 1.00 86.88 259 ILE A O 1
ATOM 2073 N N . ASN A 1 260 ? 6.447 10.818 -17.528 1.00 86.38 260 ASN A N 1
ATOM 2074 C CA . ASN A 1 260 ? 7.098 11.403 -16.361 1.00 86.38 260 ASN A CA 1
ATOM 2075 C C . ASN A 1 260 ? 7.161 10.420 -15.188 1.00 86.38 260 ASN A C 1
ATOM 2077 O O . ASN A 1 260 ? 8.191 10.339 -14.523 1.00 86.38 260 ASN A O 1
ATOM 2081 N N . ALA A 1 261 ? 6.089 9.675 -14.916 1.00 85.44 261 ALA A N 1
ATOM 2082 C CA . ALA A 1 261 ? 6.064 8.661 -13.870 1.00 85.44 261 ALA A CA 1
ATOM 2083 C C . ALA A 1 261 ? 7.130 7.598 -14.139 1.00 85.44 261 ALA A C 1
ATOM 2085 O O . ALA A 1 261 ? 7.947 7.330 -13.265 1.00 85.44 261 ALA A O 1
ATOM 2086 N N . PHE A 1 262 ? 7.187 7.075 -15.366 1.00 87.81 262 PHE A N 1
ATOM 2087 C CA . PHE A 1 262 ? 8.176 6.082 -15.771 1.00 87.81 262 PHE A CA 1
ATOM 2088 C C . PHE A 1 262 ? 9.613 6.601 -15.634 1.00 87.81 262 PHE A C 1
ATOM 2090 O O . PHE A 1 262 ? 10.438 5.953 -14.991 1.00 87.81 262 PHE A O 1
ATOM 2097 N N . TYR A 1 263 ? 9.913 7.783 -16.177 1.00 87.69 263 TYR A N 1
ATOM 2098 C CA . TYR A 1 263 ? 11.261 8.354 -16.128 1.00 87.69 263 TYR A CA 1
ATOM 2099 C C . TYR A 1 263 ? 11.728 8.632 -14.691 1.00 87.69 263 TYR A C 1
ATOM 2101 O O . TYR A 1 263 ? 12.832 8.237 -14.299 1.00 87.69 263 TYR A O 1
ATOM 2109 N N . ASN A 1 264 ? 10.871 9.260 -13.876 1.00 85.75 264 ASN A N 1
ATOM 2110 C CA . ASN A 1 264 ? 11.179 9.518 -12.469 1.00 85.75 264 ASN A CA 1
ATOM 2111 C C . ASN A 1 264 ? 11.369 8.205 -11.707 1.00 85.75 264 ASN A C 1
ATOM 2113 O O . ASN A 1 264 ? 12.329 8.070 -10.954 1.00 85.75 264 ASN A O 1
ATOM 2117 N N . TYR A 1 265 ? 10.512 7.214 -11.948 1.00 87.25 265 TYR A N 1
ATOM 2118 C CA . TYR A 1 265 ? 10.613 5.911 -11.309 1.00 87.25 265 TYR A CA 1
ATOM 2119 C C . TYR A 1 265 ? 11.946 5.217 -11.621 1.00 87.25 265 TYR A C 1
ATOM 2121 O O . TYR A 1 265 ? 12.631 4.774 -10.701 1.00 87.25 265 TYR A O 1
ATOM 2129 N N . GLN A 1 266 ? 12.367 5.172 -12.891 1.00 88.44 266 GLN A N 1
ATOM 2130 C CA . GLN A 1 266 ? 13.652 4.567 -13.279 1.00 88.44 266 GLN A CA 1
ATOM 2131 C C . GLN A 1 266 ? 14.853 5.302 -12.674 1.00 88.44 266 GLN A C 1
ATOM 2133 O O . GLN A 1 266 ? 15.809 4.672 -12.204 1.00 88.44 266 GLN A O 1
ATOM 2138 N N . THR A 1 267 ? 14.787 6.634 -12.637 1.00 87.50 267 THR A N 1
ATOM 2139 C CA . THR A 1 267 ? 15.824 7.468 -12.017 1.00 87.50 267 THR A CA 1
ATOM 2140 C C . THR A 1 267 ? 15.957 7.140 -10.529 1.00 87.50 267 THR A C 1
ATOM 2142 O O . THR A 1 267 ? 17.049 6.828 -10.051 1.00 87.50 267 THR A O 1
ATOM 2145 N N . ILE A 1 268 ? 14.837 7.120 -9.800 1.00 86.12 268 ILE A N 1
ATOM 2146 C CA . ILE A 1 268 ? 14.810 6.830 -8.361 1.00 86.12 268 ILE A CA 1
ATOM 2147 C C . ILE A 1 268 ? 15.265 5.392 -8.082 1.00 86.12 268 ILE A C 1
ATOM 2149 O O . ILE A 1 268 ? 16.078 5.175 -7.182 1.00 86.12 268 ILE A O 1
ATOM 2153 N N . LYS A 1 269 ? 14.810 4.419 -8.882 1.00 87.94 269 LYS A N 1
ATOM 2154 C CA . LYS A 1 269 ? 15.199 3.004 -8.768 1.00 87.94 269 LYS A CA 1
ATOM 2155 C C . LYS A 1 269 ? 16.710 2.811 -8.874 1.00 87.94 269 LYS A C 1
ATOM 2157 O O . LYS A 1 269 ? 17.300 2.027 -8.134 1.00 87.94 269 LYS A O 1
ATOM 2162 N N . THR A 1 270 ? 17.351 3.513 -9.804 1.00 86.62 270 THR A N 1
ATOM 2163 C CA . THR A 1 270 ? 18.806 3.416 -9.990 1.00 86.62 270 THR A CA 1
ATOM 2164 C C . THR A 1 270 ? 19.554 3.892 -8.744 1.00 86.62 270 THR A C 1
ATOM 2166 O O . THR A 1 270 ? 20.555 3.290 -8.353 1.00 86.62 270 THR A O 1
ATOM 2169 N N . CYS A 1 271 ? 19.046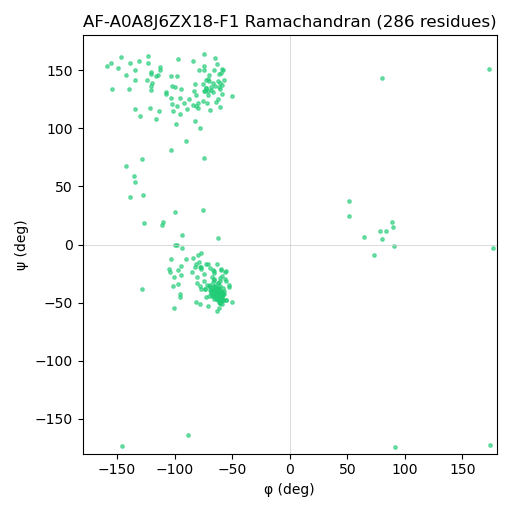 4.930 -8.079 1.00 81.38 271 CYS A N 1
ATOM 2170 C CA . CYS A 1 271 ? 19.590 5.405 -6.812 1.00 81.38 271 CYS A CA 1
ATOM 2171 C C . CYS A 1 271 ? 19.320 4.426 -5.661 1.00 81.38 271 CYS A C 1
ATOM 2173 O O . CYS A 1 271 ? 20.236 4.148 -4.888 1.00 81.38 271 CYS A O 1
ATOM 2175 N N . SER A 1 272 ? 18.106 3.877 -5.552 1.00 79.69 272 SER A N 1
ATOM 2176 C CA . SER A 1 272 ? 17.723 3.008 -4.428 1.00 79.69 272 SER A CA 1
ATOM 2177 C C . SER A 1 272 ? 18.483 1.681 -4.409 1.00 79.69 272 SER A C 1
ATOM 2179 O O . SER A 1 272 ? 18.838 1.193 -3.339 1.00 79.69 272 SER A O 1
ATOM 2181 N N . LYS A 1 273 ? 18.845 1.136 -5.578 1.00 84.25 273 LYS A N 1
ATOM 2182 C CA . LYS A 1 273 ? 19.699 -0.062 -5.684 1.00 84.25 273 LYS A CA 1
ATOM 2183 C C . LYS A 1 273 ? 21.069 0.088 -5.025 1.00 84.25 273 LYS A C 1
ATOM 2185 O O . LYS A 1 273 ? 21.654 -0.911 -4.627 1.00 84.25 273 LYS A O 1
ATOM 2190 N N . LYS A 1 274 ? 21.595 1.312 -4.922 1.00 85.00 274 LYS A N 1
ATOM 2191 C CA . LYS A 1 274 ? 22.908 1.564 -4.307 1.00 85.00 274 LYS A CA 1
ATOM 2192 C C . LYS A 1 274 ? 22.860 1.502 -2.780 1.00 85.00 274 LYS A C 1
ATOM 2194 O O . LYS A 1 274 ? 23.903 1.356 -2.155 1.00 85.00 274 LYS A O 1
ATOM 2199 N N . LYS A 1 275 ? 21.677 1.676 -2.187 1.00 82.00 275 LYS A N 1
ATOM 2200 C CA . LYS A 1 275 ? 21.457 1.715 -0.738 1.00 82.00 275 LYS A CA 1
ATOM 2201 C C . LYS A 1 275 ? 20.134 1.007 -0.405 1.00 82.00 275 LYS A C 1
ATOM 2203 O O . LYS A 1 275 ? 19.174 1.689 -0.041 1.00 82.00 275 LYS A O 1
ATOM 2208 N N . PRO A 1 276 ? 20.058 -0.324 -0.592 1.00 82.06 276 PRO A N 1
ATOM 2209 C CA . PRO A 1 276 ? 18.883 -1.088 -0.192 1.00 82.06 276 PRO A CA 1
ATOM 2210 C C . PRO A 1 276 ? 18.696 -1.019 1.328 1.00 82.06 276 PRO A C 1
ATOM 2212 O O . PRO A 1 276 ? 19.662 -0.827 2.070 1.00 82.06 276 PRO A O 1
ATOM 2215 N N . ASP A 1 277 ? 17.461 -1.200 1.793 1.00 78.81 277 ASP A N 1
ATOM 2216 C CA . ASP A 1 277 ? 17.219 -1.331 3.229 1.00 78.81 277 ASP A CA 1
ATOM 2217 C C . ASP A 1 277 ? 17.809 -2.650 3.747 1.00 78.81 277 ASP A C 1
ATOM 2219 O O . ASP A 1 277 ? 17.597 -3.720 3.171 1.00 78.81 277 ASP A O 1
ATOM 2223 N N . ILE A 1 278 ? 18.527 -2.565 4.866 1.00 75.94 278 ILE A N 1
ATOM 2224 C CA . ILE A 1 278 ? 19.066 -3.722 5.580 1.00 75.94 278 ILE A CA 1
ATOM 2225 C C . ILE A 1 278 ? 18.010 -4.186 6.582 1.00 75.94 278 ILE A C 1
ATOM 2227 O O . ILE A 1 278 ? 17.642 -3.443 7.491 1.00 75.94 278 ILE A O 1
ATOM 2231 N N . LEU A 1 279 ? 17.510 -5.408 6.395 1.00 72.69 279 LEU A N 1
ATOM 2232 C CA . LEU A 1 279 ? 16.345 -5.920 7.126 1.00 72.69 279 LEU A CA 1
ATOM 2233 C C . LEU A 1 279 ? 16.700 -6.733 8.381 1.00 72.69 279 LEU A C 1
ATOM 2235 O O . LEU A 1 279 ? 15.838 -6.931 9.234 1.00 72.69 279 LEU A O 1
ATOM 2239 N N . GLN A 1 280 ? 17.940 -7.220 8.495 1.00 68.38 280 GLN A N 1
ATOM 2240 C CA . GLN A 1 280 ? 18.426 -8.042 9.610 1.00 68.38 280 GLN A CA 1
ATOM 2241 C C . GLN A 1 280 ? 19.911 -7.768 9.898 1.00 68.38 280 GLN A C 1
ATOM 2243 O O . GLN A 1 280 ? 20.626 -7.242 9.049 1.00 68.38 280 GLN A O 1
ATOM 2248 N N . GLY A 1 281 ? 20.379 -8.148 11.092 1.00 69.00 281 GLY A N 1
ATOM 2249 C CA . GLY A 1 281 ? 21.774 -7.982 11.519 1.00 69.00 281 GLY A CA 1
ATOM 2250 C C . GLY A 1 281 ? 22.056 -6.664 12.250 1.00 69.00 281 GLY A C 1
ATOM 2251 O O . GLY A 1 281 ? 21.146 -5.899 12.564 1.00 69.00 281 GLY A O 1
ATOM 2252 N N . SER A 1 282 ? 23.330 -6.409 12.556 1.00 66.06 282 SER A N 1
ATOM 2253 C CA . SER A 1 282 ? 23.787 -5.233 13.320 1.00 66.06 282 SER A CA 1
ATOM 2254 C C . SER A 1 282 ? 23.590 -3.902 12.589 1.00 66.06 282 SER A C 1
ATOM 2256 O O . SER A 1 282 ? 23.523 -2.859 13.232 1.00 66.06 282 SER A O 1
ATOM 2258 N N . GLU A 1 283 ? 23.476 -3.935 11.262 1.00 70.25 283 GLU A N 1
ATOM 2259 C CA . GLU A 1 283 ? 23.280 -2.755 10.414 1.00 70.25 283 GLU A CA 1
ATOM 2260 C C . GLU A 1 283 ? 21.799 -2.468 10.111 1.00 70.25 283 GLU A C 1
ATOM 2262 O O . GLU A 1 283 ? 21.481 -1.465 9.465 1.00 70.25 283 GLU A O 1
ATOM 2267 N N . ALA A 1 284 ? 20.883 -3.324 10.583 1.00 67.69 284 ALA A N 1
ATOM 2268 C CA . ALA A 1 284 ? 19.453 -3.097 10.441 1.00 67.69 284 ALA A CA 1
ATOM 2269 C C . ALA A 1 284 ? 19.041 -1.844 11.221 1.00 67.69 284 ALA A C 1
ATOM 2271 O O . ALA A 1 284 ? 19.250 -1.731 12.433 1.00 67.69 284 ALA A O 1
ATOM 2272 N N . LYS A 1 285 ? 18.446 -0.885 10.513 1.00 63.31 285 LYS A N 1
ATOM 2273 C CA . LYS A 1 285 ? 17.974 0.368 11.102 1.00 63.31 285 LYS A CA 1
ATOM 2274 C C . LYS A 1 285 ? 16.506 0.231 11.471 1.00 63.31 285 LYS A C 1
ATOM 2276 O O . LYS A 1 285 ? 15.701 -0.217 10.663 1.00 63.31 285 LYS A O 1
ATOM 2281 N N . ALA A 1 286 ? 16.164 0.669 12.680 1.00 56.44 286 ALA A N 1
ATOM 2282 C CA . ALA A 1 286 ? 14.775 0.904 13.030 1.00 56.44 286 ALA A CA 1
ATOM 2283 C C . ALA A 1 286 ? 14.327 2.200 12.364 1.00 56.44 286 ALA A C 1
ATOM 2285 O O . ALA A 1 286 ? 14.944 3.253 12.547 1.00 56.44 286 ALA A O 1
ATOM 2286 N N . PHE A 1 287 ? 13.269 2.107 11.581 1.00 52.34 287 PHE A N 1
ATOM 2287 C CA . PHE A 1 287 ? 12.720 3.241 10.875 1.00 52.34 287 PHE A CA 1
ATOM 2288 C C . PHE A 1 287 ? 11.310 3.552 11.369 1.00 52.34 287 PHE A C 1
ATOM 2290 O O . PHE A 1 287 ? 10.554 2.647 11.717 1.00 52.34 287 PHE A O 1
ATOM 2297 N N . TRP A 1 288 ? 10.998 4.844 11.383 1.00 40.81 288 TRP A N 1
ATOM 2298 C CA . TRP A 1 288 ? 9.742 5.426 11.834 1.00 40.81 288 TRP A CA 1
ATOM 2299 C C . TRP A 1 288 ? 9.249 6.418 10.790 1.00 40.81 288 TRP A C 1
ATOM 2301 O O . TRP A 1 288 ? 10.118 7.091 10.179 1.00 40.81 288 TRP A O 1
#

Nearest PDB structures (foldseek):
  7ezx-assembly1_A9  TM=3.038E-01  e=9.995E+00  Porphyridium purpureum
  3r6n-assembly2_B  TM=1.596E-01  e=5.552E+00  Homo sapiens